Protein AF-0000000067832436 (afdb_homodimer)

Organism: Methylorubrum extorquens (strain ATCC 14718 / DSM 1338 / JCM 2805 / NCIMB 9133 / AM1) (NCBI:txid272630)

Structure (mmCIF, N/CA/C/O backbone):
data_AF-0000000067832436-model_v1
#
loop_
_entity.id
_entity.type
_entity.pdbx_description
1 polymer 'Lysozyme inhibitor LprI-like N-terminal domain-containing protein'
#
loop_
_atom_site.group_PDB
_atom_site.id
_atom_site.type_symbol
_atom_site.label_atom_id
_atom_site.label_alt_id
_atom_site.label_comp_id
_atom_site.label_asym_id
_atom_site.label_entity_id
_atom_site.label_seq_id
_atom_site.pdbx_PDB_ins_code
_atom_site.Cartn_x
_atom_site.Cartn_y
_atom_site.Cartn_z
_atom_site.occupancy
_atom_site.B_iso_or_equiv
_atom_site.auth_seq_id
_atom_site.auth_comp_id
_atom_site.auth_asym_id
_atom_site.auth_atom_id
_atom_site.pdbx_PDB_model_num
ATOM 1 N N . MET A 1 1 ? -3.807 21.5 65.875 1 40.81 1 MET A N 1
ATOM 2 C CA . MET A 1 1 ? -3.441 20.531 64.812 1 40.81 1 MET A CA 1
ATOM 3 C C . MET A 1 1 ? -4.227 20.781 63.531 1 40.81 1 MET A C 1
ATOM 5 O O . MET A 1 1 ? -5.461 20.75 63.562 1 40.81 1 MET A O 1
ATOM 9 N N . ARG A 1 2 ? -3.729 21.828 62.812 1 48.78 2 ARG A N 1
ATOM 10 C CA . ARG A 1 2 ? -4.258 22.266 61.531 1 48.78 2 ARG A CA 1
ATOM 11 C C . ARG A 1 2 ? -4.328 21.109 60.531 1 48.78 2 ARG A C 1
ATOM 13 O O . ARG A 1 2 ? -3.33 20.406 60.312 1 48.78 2 ARG A O 1
ATOM 20 N N . THR A 1 3 ? -5.496 20.422 60.344 1 49.38 3 THR A N 1
ATOM 21 C CA . THR A 1 3 ? -5.793 19.375 59.375 1 49.38 3 THR A CA 1
ATOM 22 C C . THR A 1 3 ? -5.488 19.844 57.969 1 49.38 3 THR A C 1
ATOM 24 O O . THR A 1 3 ? -6.059 20.828 57.5 1 49.38 3 THR A O 1
ATOM 27 N N . LEU A 1 4 ? -4.211 19.734 57.562 1 47.97 4 LEU A N 1
ATOM 28 C CA . LEU A 1 4 ? -3.828 19.922 56.156 1 47.97 4 LEU A CA 1
ATOM 29 C C . LEU A 1 4 ? -4.59 18.969 55.25 1 47.97 4 LEU A C 1
ATOM 31 O O . LEU A 1 4 ? -4.523 17.75 55.438 1 47.97 4 LEU A O 1
ATOM 35 N N . PHE A 1 5 ? -5.785 19.391 54.781 1 47.16 5 PHE A N 1
ATOM 36 C CA . PHE A 1 5 ? -6.52 18.656 53.781 1 47.16 5 PHE A CA 1
ATOM 37 C C . PHE A 1 5 ? -5.688 18.516 52.5 1 47.16 5 PHE A C 1
ATOM 39 O O . PHE A 1 5 ? -5.238 19.5 51.938 1 47.16 5 PHE A O 1
ATOM 46 N N . LEU A 1 6 ? -4.902 17.422 52.344 1 48.38 6 LEU A N 1
ATOM 47 C CA . LEU A 1 6 ? -4.188 17.047 51.125 1 48.38 6 LEU A CA 1
ATOM 48 C C . LEU A 1 6 ? -5.16 16.781 50 1 48.38 6 LEU A C 1
ATOM 50 O O . LEU A 1 6 ? -5.984 15.867 50.062 1 48.38 6 LEU A O 1
ATOM 54 N N . ALA A 1 7 ? -5.645 17.766 49.281 1 47.88 7 ALA A N 1
ATOM 55 C CA . ALA A 1 7 ? -6.453 17.609 48.062 1 47.88 7 ALA A CA 1
ATOM 56 C C . ALA A 1 7 ? -5.711 16.797 47.031 1 47.88 7 ALA A C 1
ATOM 58 O O . ALA A 1 7 ? -4.594 17.125 46.625 1 47.88 7 ALA A O 1
ATOM 59 N N . LEU A 1 8 ? -5.973 15.438 46.938 1 48.06 8 LEU A N 1
ATOM 60 C CA . LEU A 1 8 ? -5.5 14.516 45.906 1 48.06 8 LEU A CA 1
ATOM 61 C C . LEU A 1 8 ? -6.062 14.898 44.562 1 48.06 8 LEU A C 1
ATOM 63 O O . LEU A 1 8 ? -7.273 14.828 44.344 1 48.06 8 LEU A O 1
ATOM 67 N N . ALA A 1 9 ? -5.5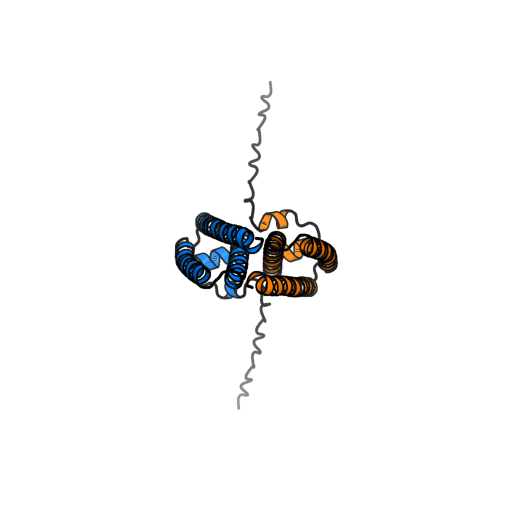27 15.875 43.875 1 46.53 9 ALA A N 1
ATOM 68 C CA . ALA A 1 9 ? -5.898 16.188 42.5 1 46.53 9 ALA A CA 1
ATOM 69 C C . ALA A 1 9 ? -5.738 14.969 41.594 1 46.53 9 ALA A C 1
ATOM 71 O O . ALA A 1 9 ? -4.637 14.438 41.438 1 46.53 9 ALA A O 1
ATOM 72 N N . LEU A 1 10 ? -6.816 14.141 41.344 1 43.53 10 LEU A N 1
ATOM 73 C CA . LEU A 1 10 ? -6.906 13.055 40.375 1 43.53 10 LEU A CA 1
ATOM 74 C C . LEU A 1 10 ? -6.703 13.578 38.938 1 43.53 10 LEU A C 1
ATOM 76 O O . LEU A 1 10 ? -7.523 14.359 38.438 1 43.53 10 LEU A O 1
ATOM 80 N N . SER A 1 11 ? -5.52 13.75 38.406 1 45.94 11 SER A N 1
ATOM 81 C CA . SER A 1 11 ? -5.227 14.078 37 1 45.94 11 SER A CA 1
ATOM 82 C C . SER A 1 11 ? -5.82 13.039 36.062 1 45.94 11 SER A C 1
ATOM 84 O O . SER A 1 11 ? -5.465 11.859 36.125 1 45.94 11 SER A O 1
ATOM 86 N N . LEU A 1 12 ? -7.023 13.211 35.5 1 42.94 12 LEU A N 1
ATOM 87 C CA . LEU A 1 12 ? -7.574 12.422 34.406 1 42.94 12 LEU A CA 1
ATOM 88 C C . LEU A 1 12 ? -6.68 12.508 33.188 1 42.94 12 LEU A C 1
ATOM 90 O O . LEU A 1 12 ? -6.535 13.578 32.594 1 42.94 12 LEU A O 1
ATOM 94 N N . ALA A 1 13 ? -5.688 11.625 33 1 43.19 13 ALA A N 1
ATOM 95 C CA . ALA A 1 13 ? -4.926 11.469 31.766 1 43.19 13 ALA A CA 1
ATOM 96 C C . ALA A 1 13 ? -5.848 11.148 30.594 1 43.19 13 ALA A C 1
ATOM 98 O O . ALA A 1 13 ? -6.609 10.18 30.641 1 43.19 13 ALA A O 1
ATOM 99 N N . ALA A 1 14 ? -6.301 12.164 29.844 1 38.97 14 ALA A N 1
ATOM 100 C CA . ALA A 1 14 ? -7 11.969 28.578 1 38.97 14 ALA A CA 1
ATOM 101 C C . ALA A 1 14 ? -6.254 10.984 27.688 1 38.97 14 ALA A C 1
ATOM 103 O O . ALA A 1 14 ? -5.059 11.141 27.438 1 38.97 14 ALA A O 1
ATOM 104 N N . ALA A 1 15 ? -6.684 9.719 27.609 1 37.62 15 ALA A N 1
ATOM 105 C CA . ALA A 1 15 ? -6.23 8.734 26.641 1 37.62 15 ALA A CA 1
ATOM 106 C C . ALA A 1 15 ? -6.477 9.227 25.219 1 37.62 15 ALA A C 1
ATOM 108 O O . ALA A 1 15 ? -7.625 9.422 24.812 1 37.62 15 ALA A O 1
ATOM 109 N N . SER A 1 16 ? -5.648 10.148 24.719 1 35.19 16 SER A N 1
ATOM 110 C CA . SER A 1 16 ? -5.727 10.461 23.297 1 35.19 16 SER A CA 1
ATOM 111 C C . SER A 1 16 ? -5.965 9.203 22.469 1 35.19 16 SER A C 1
ATOM 113 O O . SER A 1 16 ? -5.391 8.148 22.766 1 35.19 16 SER A O 1
ATOM 115 N N . PRO A 1 17 ? -7.105 9.055 21.891 1 34.19 17 PRO A N 1
ATOM 116 C CA . PRO A 1 17 ? -7.238 7.922 20.969 1 34.19 17 PRO A CA 1
ATOM 117 C C . PRO A 1 17 ? -6.004 7.727 20.094 1 34.19 17 PRO A C 1
ATOM 119 O O . PRO A 1 17 ? -5.324 8.695 19.75 1 34.19 17 PRO A O 1
ATOM 122 N N . ALA A 1 18 ? -5.387 6.617 20.125 1 32.41 18 ALA A N 1
ATOM 123 C CA . ALA A 1 18 ? -4.348 6.148 19.219 1 32.41 18 ALA A CA 1
ATOM 124 C C . ALA A 1 18 ? -4.758 6.367 17.766 1 32.41 18 ALA A C 1
ATOM 126 O O . ALA A 1 18 ? -5.711 5.75 17.281 1 32.41 18 ALA A O 1
ATOM 127 N N . ALA A 1 19 ? -4.996 7.656 17.312 1 33.22 19 ALA A N 1
ATOM 128 C CA . ALA A 1 19 ? -5.086 7.859 15.875 1 33.22 19 ALA A CA 1
ATOM 129 C C . ALA A 1 19 ? -4.281 6.809 15.117 1 33.22 19 ALA A C 1
ATOM 131 O O . ALA A 1 19 ? -3.088 6.625 15.375 1 33.22 19 ALA A O 1
ATOM 132 N N . ALA A 1 20 ? -4.926 5.855 14.742 1 32.03 20 ALA A N 1
ATOM 133 C CA . ALA A 1 20 ? -4.355 4.797 13.914 1 32.03 20 ALA A CA 1
ATOM 134 C C . ALA A 1 20 ? -3.574 5.375 12.742 1 32.03 20 ALA A C 1
ATOM 136 O O . ALA A 1 20 ? -3.959 5.195 11.578 1 32.03 20 ALA A O 1
ATOM 137 N N . ALA A 1 21 ? -3.629 6.625 12.461 1 37.94 21 ALA A N 1
ATOM 138 C CA . ALA A 1 21 ? -2.521 6.906 11.555 1 37.94 21 ALA A CA 1
ATOM 139 C C . ALA A 1 21 ? -1.278 6.109 11.938 1 37.94 21 ALA A C 1
ATOM 141 O O . ALA A 1 21 ? -1.156 5.652 13.078 1 37.94 21 ALA A O 1
ATOM 142 N N . SER A 1 22 ? -0.224 5.746 10.734 1 43.44 22 SER A N 1
ATOM 143 C CA . SER A 1 22 ? 0.917 4.848 10.859 1 43.44 22 SER A CA 1
ATOM 144 C C . SER A 1 22 ? 1.697 5.117 12.141 1 43.44 22 SER A C 1
ATOM 146 O O . SER A 1 22 ? 1.752 6.254 12.609 1 43.44 22 SER A O 1
ATOM 148 N N . PHE A 1 23 ? 1.625 4.234 13.297 1 50.12 23 PHE A N 1
ATOM 149 C CA . PHE A 1 23 ? 2.553 4.125 14.414 1 50.12 23 PHE A CA 1
ATOM 150 C C . PHE A 1 23 ? 3.816 4.934 14.148 1 50.12 23 PHE A C 1
ATOM 152 O O . PHE A 1 23 ? 4.34 5.59 15.055 1 50.12 23 PHE A O 1
ATOM 159 N N . ALA A 1 24 ? 4 5.141 12.766 1 63 24 ALA A N 1
ATOM 160 C CA . ALA A 1 24 ? 5.293 5.762 12.484 1 63 24 ALA A CA 1
ATOM 161 C C . ALA A 1 24 ? 5.207 7.281 12.578 1 63 24 ALA A C 1
ATOM 163 O O . ALA A 1 24 ? 6.191 7.949 12.891 1 63 24 ALA A O 1
ATOM 164 N N . CYS A 1 25 ? 3.846 7.746 12.562 1 81.88 25 CYS A N 1
ATOM 165 C CA . CYS A 1 25 ? 3.83 9.203 12.531 1 81.88 25 CYS A CA 1
ATOM 166 C C . CYS A 1 25 ? 3.994 9.781 13.93 1 81.88 25 CYS A C 1
ATOM 168 O O . CYS A 1 25 ? 4.5 10.891 14.094 1 81.88 25 CYS A O 1
ATOM 170 N N . ALA A 1 26 ? 3.512 8.906 14.875 1 77.38 26 ALA A N 1
ATOM 171 C CA . ALA A 1 26 ? 3.68 9.328 16.266 1 77.38 26 ALA A CA 1
ATOM 172 C C . ALA A 1 26 ? 5.156 9.43 16.625 1 77.38 26 ALA A C 1
ATOM 174 O O . ALA A 1 26 ? 5.52 10.141 17.578 1 77.38 26 ALA A O 1
ATOM 175 N N . LYS A 1 27 ? 5.914 8.875 15.789 1 83.5 27 LYS A N 1
ATOM 176 C CA . LYS A 1 27 ? 7.344 8.836 16.078 1 83.5 27 LYS A CA 1
ATOM 177 C C . LYS A 1 27 ? 8.125 9.688 15.078 1 83.5 27 LYS A C 1
ATOM 179 O O . LYS A 1 27 ? 9.359 9.656 15.055 1 83.5 27 LYS A O 1
ATOM 184 N N . ALA A 1 28 ? 7.348 10.414 14.305 1 87.5 28 ALA A N 1
ATOM 185 C CA . ALA A 1 28 ? 8.023 11.227 13.297 1 87.5 28 ALA A CA 1
ATOM 186 C C . ALA A 1 28 ? 8.898 12.289 13.945 1 87.5 28 ALA A C 1
ATOM 188 O O . ALA A 1 28 ? 8.438 13.055 14.797 1 87.5 28 ALA A O 1
ATOM 189 N N . GLU A 1 29 ? 10.172 12.336 13.602 1 90.19 29 GLU A N 1
ATOM 190 C CA . GLU A 1 29 ? 11.125 13.242 14.242 1 90.19 29 GLU A CA 1
ATOM 191 C C . GLU A 1 29 ? 11.75 14.195 13.227 1 90.19 29 GLU A C 1
ATOM 193 O O . GLU A 1 29 ? 11.977 15.367 13.531 1 90.19 29 GLU A O 1
ATOM 198 N N . THR A 1 30 ? 11.953 13.734 12.008 1 94.69 30 THR A N 1
ATOM 199 C CA . THR A 1 30 ? 12.68 14.5 11 1 94.69 30 THR A CA 1
ATOM 200 C C . THR A 1 30 ? 11.703 15.273 10.109 1 94.69 30 THR A C 1
ATOM 202 O O . THR A 1 30 ? 10.523 14.938 10.039 1 94.69 30 THR A O 1
ATOM 205 N N . PRO A 1 31 ? 12.133 16.328 9.516 1 96.88 31 PRO A N 1
ATOM 206 C CA . PRO A 1 31 ? 11.242 17.141 8.695 1 96.88 31 PRO A CA 1
ATOM 207 C C . PRO A 1 31 ? 10.555 16.344 7.59 1 96.88 31 PRO A C 1
ATOM 209 O O . PRO A 1 31 ? 9.383 16.594 7.289 1 96.88 31 PRO A O 1
ATOM 212 N N . ASP A 1 32 ? 11.289 15.43 6.949 1 96.81 32 ASP A N 1
ATOM 213 C CA . ASP A 1 32 ? 10.656 14.625 5.906 1 96.81 32 ASP A CA 1
ATOM 214 C C . ASP A 1 32 ? 9.547 13.75 6.48 1 96.81 32 ASP A C 1
ATOM 216 O O . ASP A 1 32 ? 8.438 13.719 5.945 1 96.81 32 ASP A O 1
ATOM 220 N N . GLU A 1 33 ? 9.805 13.109 7.617 1 95.56 33 GLU A N 1
ATOM 221 C CA . GLU A 1 33 ? 8.812 12.242 8.242 1 95.56 33 GLU A CA 1
ATOM 222 C C . GLU A 1 33 ? 7.57 13.023 8.656 1 95.56 33 GLU A C 1
ATOM 224 O O . GLU A 1 33 ? 6.441 12.578 8.438 1 95.56 33 GLU A O 1
ATOM 229 N N . LYS A 1 34 ? 7.77 14.156 9.203 1 96.12 34 LYS A N 1
ATOM 230 C CA . LYS A 1 34 ? 6.645 14.984 9.617 1 96.12 34 LYS A CA 1
ATOM 231 C C . LYS A 1 34 ? 5.816 15.422 8.406 1 96.12 34 LYS A C 1
ATOM 233 O O . LYS A 1 34 ? 4.586 15.398 8.453 1 96.12 34 LYS A O 1
ATOM 238 N N . THR A 1 35 ? 6.508 15.828 7.367 1 96.38 35 THR A N 1
ATOM 239 C CA . THR A 1 35 ? 5.82 16.266 6.156 1 96.38 35 THR A CA 1
ATOM 240 C C . THR A 1 35 ? 5.039 15.102 5.535 1 96.38 35 THR A C 1
ATOM 242 O O . THR A 1 35 ? 3.906 15.289 5.082 1 96.38 35 THR A O 1
ATOM 245 N N . ILE A 1 36 ? 5.637 13.945 5.523 1 96.19 36 ILE A N 1
ATOM 246 C CA . ILE A 1 36 ? 4.973 12.75 5.004 1 96.19 36 ILE A CA 1
ATOM 247 C C . ILE A 1 36 ? 3.709 12.469 5.816 1 96.19 36 ILE A C 1
ATOM 249 O O . ILE A 1 36 ? 2.646 12.211 5.25 1 96.19 36 ILE A O 1
ATOM 253 N N . CYS A 1 37 ? 3.85 12.617 7.07 1 94.25 37 CYS A N 1
ATOM 254 C CA . CYS A 1 37 ? 2.727 12.359 7.961 1 94.25 37 CYS A CA 1
ATOM 255 C C . CYS A 1 37 ? 1.634 13.406 7.789 1 94.25 37 CYS A C 1
ATOM 257 O O . CYS A 1 37 ? 0.449 13.102 7.941 1 94.25 37 CYS A O 1
ATOM 259 N N . ASP A 1 38 ? 1.986 14.594 7.426 1 91.19 38 ASP A N 1
ATOM 260 C CA . ASP A 1 38 ? 1.053 15.711 7.391 1 91.19 38 ASP A CA 1
ATOM 261 C C . ASP A 1 38 ? 0.433 15.867 6.004 1 91.19 38 ASP A C 1
ATOM 263 O O . ASP A 1 38 ? -0.438 16.719 5.797 1 91.19 38 ASP A O 1
ATOM 267 N N . THR A 1 39 ? 0.922 15.078 5.051 1 92.94 39 THR A N 1
ATOM 268 C CA . THR A 1 39 ? 0.456 15.148 3.67 1 92.94 39 THR A CA 1
ATOM 269 C C . THR A 1 39 ? -0.099 13.797 3.223 1 92.94 39 THR A C 1
ATOM 271 O O . THR A 1 39 ? 0.658 12.844 3.02 1 92.94 39 THR A O 1
ATOM 274 N N . ARG A 1 40 ? -1.336 13.781 3.066 1 91.75 40 ARG A N 1
ATOM 275 C CA . ARG A 1 40 ? -1.989 12.516 2.764 1 91.75 40 ARG A CA 1
ATOM 276 C C . ARG A 1 40 ? -1.368 11.859 1.535 1 91.75 40 ARG A C 1
ATOM 278 O O . ARG A 1 40 ? -1.092 10.656 1.539 1 91.75 40 ARG A O 1
ATOM 285 N N . ALA A 1 41 ? -1.213 12.648 0.475 1 93.44 41 ALA A N 1
ATOM 286 C CA . ALA A 1 41 ? -0.664 12.086 -0.757 1 93.44 41 ALA A CA 1
ATOM 287 C C . ALA A 1 41 ? 0.709 11.469 -0.515 1 93.44 41 ALA A C 1
ATOM 289 O O . ALA A 1 41 ? 1.026 10.414 -1.063 1 93.44 41 ALA A O 1
ATOM 290 N N . LEU A 1 42 ? 1.504 12.125 0.275 1 95.62 42 LEU A N 1
ATOM 291 C CA . LEU A 1 42 ? 2.818 11.586 0.608 1 95.62 42 LEU A CA 1
ATOM 292 C C . LEU A 1 42 ? 2.693 10.367 1.512 1 95.62 42 LEU A C 1
ATOM 294 O O . LEU A 1 42 ? 3.457 9.406 1.374 1 95.62 42 LEU A O 1
ATOM 298 N N . ASN A 1 43 ? 1.756 10.383 2.451 1 94.75 43 ASN A N 1
ATOM 299 C CA . ASN A 1 43 ? 1.493 9.211 3.275 1 94.75 43 ASN A CA 1
ATOM 300 C C . ASN A 1 43 ? 1.112 8 2.422 1 94.75 43 ASN A C 1
ATOM 302 O O . ASN A 1 43 ? 1.591 6.891 2.662 1 94.75 43 ASN A O 1
ATOM 306 N N . ASP A 1 44 ? 0.261 8.219 1.446 1 95.12 44 ASP A N 1
ATOM 307 C CA . ASP A 1 44 ? -0.152 7.133 0.562 1 95.12 44 ASP A CA 1
ATOM 308 C C . ASP A 1 44 ? 1.043 6.551 -0.19 1 95.12 44 ASP A C 1
ATOM 310 O O . ASP A 1 44 ? 1.17 5.332 -0.315 1 95.12 44 ASP A O 1
ATOM 314 N N . LEU A 1 45 ? 1.894 7.41 -0.686 1 96.81 45 LEU A N 1
ATOM 315 C CA . LEU A 1 45 ? 3.102 6.957 -1.369 1 96.81 45 LEU A CA 1
ATOM 316 C C . LEU A 1 45 ? 4.004 6.18 -0.419 1 96.81 45 LEU A C 1
ATOM 318 O O . LEU A 1 45 ? 4.637 5.199 -0.818 1 96.81 45 LEU A O 1
ATOM 322 N N . ASP A 1 46 ? 4.055 6.633 0.767 1 96 46 ASP A N 1
ATOM 323 C CA . ASP A 1 46 ? 4.871 5.957 1.77 1 96 46 ASP A CA 1
ATOM 324 C C . ASP A 1 46 ? 4.344 4.551 2.051 1 96 46 ASP A C 1
ATOM 326 O O . ASP A 1 46 ? 5.117 3.598 2.15 1 96 46 ASP A O 1
ATOM 330 N N . VAL A 1 47 ? 3.049 4.449 2.203 1 96.06 47 VAL A N 1
ATOM 331 C CA . VAL A 1 47 ? 2.438 3.145 2.436 1 96.06 47 VAL A CA 1
ATOM 332 C C . VAL A 1 47 ? 2.66 2.246 1.222 1 96.06 47 VAL A C 1
ATOM 334 O O . VAL A 1 47 ? 3.045 1.083 1.365 1 96.06 47 VAL A O 1
ATOM 337 N N . GLU A 1 48 ? 2.375 2.768 0.046 1 97.81 48 GLU A N 1
ATOM 338 C CA . GLU A 1 48 ? 2.637 1.977 -1.153 1 97.81 48 GLU A CA 1
ATOM 339 C C . GLU A 1 48 ? 4.082 1.489 -1.189 1 97.81 48 GLU A C 1
ATOM 341 O O . GLU A 1 48 ? 4.34 0.321 -1.486 1 97.81 48 GLU A O 1
ATOM 346 N N . MET A 1 49 ? 5.059 2.348 -0.91 1 97.62 49 MET A N 1
ATOM 347 C CA . MET A 1 49 ? 6.48 2.004 -0.893 1 97.62 49 MET A CA 1
ATOM 348 C C . MET A 1 49 ? 6.75 0.859 0.077 1 97.62 49 MET A C 1
ATOM 350 O O . MET A 1 49 ? 7.379 -0.135 -0.29 1 97.62 49 MET A O 1
ATOM 354 N N . ALA A 1 50 ? 6.25 0.988 1.256 1 96.56 50 ALA A N 1
ATOM 355 C CA . ALA A 1 50 ? 6.477 -0.021 2.287 1 96.56 50 ALA A CA 1
ATOM 356 C C . ALA A 1 50 ? 5.91 -1.373 1.865 1 96.56 50 ALA A C 1
ATOM 358 O O . ALA A 1 50 ? 6.566 -2.406 2.025 1 96.56 50 ALA A O 1
ATOM 359 N N . VAL A 1 51 ? 4.75 -1.382 1.323 1 97.31 51 VAL A N 1
ATOM 360 C CA . VAL A 1 51 ? 4.074 -2.621 0.955 1 97.31 51 VAL A CA 1
ATOM 361 C C . VAL A 1 51 ? 4.805 -3.283 -0.211 1 97.31 51 VAL A C 1
ATOM 363 O O . VAL A 1 51 ? 5.082 -4.484 -0.176 1 97.31 51 VAL A O 1
ATOM 366 N N . ARG A 1 52 ? 5.137 -2.52 -1.274 1 97.88 52 ARG A N 1
ATOM 367 C CA . ARG A 1 52 ? 5.848 -3.068 -2.426 1 97.88 52 ARG A CA 1
ATOM 368 C C . ARG A 1 52 ? 7.219 -3.598 -2.02 1 97.88 52 ARG A C 1
ATOM 370 O O . ARG A 1 52 ? 7.633 -4.668 -2.469 1 97.88 52 ARG A O 1
ATOM 377 N N . PHE A 1 53 ? 7.922 -2.848 -1.211 1 97.94 53 PHE A N 1
ATOM 378 C CA . PHE A 1 53 ? 9.234 -3.277 -0.734 1 97.94 53 PHE A CA 1
ATOM 379 C C . PHE A 1 53 ? 9.125 -4.594 0.027 1 97.94 53 PHE A C 1
ATOM 381 O O . PHE A 1 53 ? 9.906 -5.516 -0.205 1 97.94 53 PHE A O 1
ATOM 388 N N . ASP A 1 54 ? 8.133 -4.715 0.911 1 96.19 54 ASP A N 1
ATOM 389 C CA . ASP A 1 54 ? 7.93 -5.91 1.724 1 96.19 54 ASP A CA 1
ATOM 390 C C . ASP A 1 54 ? 7.613 -7.121 0.849 1 96.19 54 ASP A C 1
ATOM 392 O O . ASP A 1 54 ? 8.172 -8.203 1.046 1 96.19 54 ASP A O 1
ATOM 396 N N . ILE A 1 55 ? 6.785 -6.965 -0.087 1 96.25 55 ILE A N 1
ATOM 397 C CA . ILE A 1 55 ? 6.383 -8.062 -0.967 1 96.25 55 ILE A CA 1
ATOM 398 C C . ILE A 1 55 ? 7.582 -8.523 -1.794 1 96.25 55 ILE A C 1
ATOM 400 O O . ILE A 1 55 ? 7.836 -9.719 -1.913 1 96.25 55 ILE A O 1
ATOM 404 N N . LEU A 1 56 ? 8.312 -7.578 -2.346 1 96.12 56 LEU A N 1
ATOM 405 C CA . LEU A 1 56 ? 9.469 -7.93 -3.17 1 96.12 56 LEU A CA 1
ATOM 406 C C . LEU A 1 56 ? 10.531 -8.633 -2.34 1 96.12 56 LEU A C 1
ATOM 408 O O . LEU A 1 56 ? 11.227 -9.531 -2.838 1 96.12 56 LEU A O 1
ATOM 412 N N . LYS A 1 57 ? 10.703 -8.18 -1.066 1 94.94 57 LYS A N 1
ATOM 413 C CA . LYS A 1 57 ? 11.633 -8.867 -0.172 1 94.94 57 LYS A CA 1
ATOM 414 C C . LYS A 1 57 ? 11.289 -10.344 -0.047 1 94.94 57 LYS A C 1
ATOM 416 O O . LYS A 1 57 ? 12.188 -11.188 0.062 1 94.94 57 LYS A O 1
ATOM 421 N N . ASP A 1 58 ? 10 -10.648 -0.118 1 90.5 58 ASP A N 1
ATOM 422 C CA . ASP A 1 58 ? 9.531 -12.023 0.037 1 90.5 58 ASP A CA 1
ATOM 423 C C . ASP A 1 58 ? 9.68 -12.805 -1.266 1 90.5 58 ASP A C 1
ATOM 425 O O . ASP A 1 58 ? 9.828 -14.031 -1.248 1 90.5 58 ASP A O 1
ATOM 429 N N . LEU A 1 59 ? 9.695 -12.141 -2.348 1 92.38 59 LEU A N 1
ATOM 430 C CA . LEU A 1 59 ? 9.617 -12.812 -3.641 1 92.38 59 LEU A CA 1
ATOM 431 C C . LEU A 1 59 ? 11.008 -13.008 -4.234 1 92.38 59 LEU A C 1
ATOM 433 O O . LEU A 1 59 ? 11.266 -14.016 -4.898 1 92.38 59 LEU A O 1
ATOM 437 N N . LEU A 1 60 ? 11.906 -12.102 -4.07 1 92.75 60 LEU A N 1
ATOM 438 C CA . LEU A 1 60 ? 13.172 -12.07 -4.801 1 92.75 60 LEU A CA 1
ATOM 439 C C . LEU A 1 60 ? 14.156 -13.086 -4.23 1 92.75 60 LEU A C 1
ATOM 441 O O . LEU A 1 60 ? 14.219 -13.281 -3.014 1 92.75 60 LEU A O 1
ATOM 445 N N . PRO A 1 61 ? 14.969 -13.641 -5.125 1 90.5 61 PRO A N 1
ATOM 446 C CA . PRO A 1 61 ? 16.094 -14.445 -4.625 1 90.5 61 PRO A CA 1
ATOM 447 C C . PRO A 1 61 ? 17.109 -13.609 -3.848 1 90.5 61 PRO A C 1
ATOM 449 O O . PRO A 1 61 ? 17.141 -12.383 -3.979 1 90.5 61 PRO A O 1
ATOM 452 N N . MET A 1 62 ? 17.922 -14.266 -3.045 1 90.38 62 MET A N 1
ATOM 453 C CA . MET A 1 62 ? 18.797 -13.648 -2.061 1 90.38 62 MET A CA 1
ATOM 454 C C . MET A 1 62 ? 19.641 -12.555 -2.697 1 90.38 62 MET A C 1
ATOM 456 O O . MET A 1 62 ? 19.719 -11.438 -2.174 1 90.38 62 MET A O 1
ATOM 460 N N . GLY A 1 63 ? 20.344 -12.805 -3.852 1 90.88 63 GLY A N 1
ATOM 461 C CA . GLY A 1 63 ? 21.172 -11.789 -4.48 1 90.88 63 GLY A CA 1
ATOM 462 C C . GLY A 1 63 ? 20.406 -10.531 -4.84 1 90.88 63 GLY A C 1
ATOM 463 O O . GLY A 1 63 ? 20.844 -9.422 -4.512 1 90.88 63 GLY A O 1
ATOM 464 N N . ASN A 1 64 ? 19.281 -10.633 -5.449 1 93.5 64 ASN A N 1
ATOM 465 C CA . ASN A 1 64 ? 18.453 -9.5 -5.84 1 93.5 64 ASN A CA 1
ATOM 466 C C . ASN A 1 64 ? 17.875 -8.789 -4.621 1 93.5 64 ASN A C 1
ATOM 468 O O . ASN A 1 64 ? 17.766 -7.559 -4.605 1 93.5 64 ASN A O 1
ATOM 472 N N . ARG A 1 65 ? 17.547 -9.547 -3.637 1 95.56 65 ARG A N 1
ATOM 473 C CA . ARG A 1 65 ? 17 -8.977 -2.412 1 95.56 65 ARG A CA 1
ATOM 474 C C . ARG A 1 65 ? 18.016 -8.094 -1.707 1 95.56 65 ARG A C 1
ATOM 476 O O . ARG A 1 65 ? 17.672 -6.996 -1.25 1 95.56 65 ARG A O 1
ATOM 483 N N . THR A 1 66 ? 19.234 -8.57 -1.622 1 96.88 66 THR A N 1
ATOM 484 C CA . THR A 1 66 ? 20.297 -7.805 -0.977 1 96.88 66 THR A CA 1
ATOM 485 C C . THR A 1 66 ? 20.531 -6.484 -1.704 1 96.88 66 THR A C 1
ATOM 487 O O . THR A 1 66 ? 20.625 -5.43 -1.072 1 96.88 66 THR A O 1
ATOM 490 N N . LYS A 1 67 ? 20.625 -6.57 -3.004 1 97.06 67 LYS A N 1
ATOM 491 C CA . LYS A 1 67 ? 20.828 -5.359 -3.793 1 97.06 67 LYS A CA 1
ATOM 492 C C . LYS A 1 67 ? 19.672 -4.383 -3.596 1 97.06 67 LYS A C 1
ATOM 494 O O . LYS A 1 67 ? 19.875 -3.174 -3.48 1 97.06 67 LYS A O 1
ATOM 499 N N . MET A 1 68 ? 18.469 -4.867 -3.604 1 97.25 68 MET A N 1
ATOM 500 C CA . MET A 1 68 ? 17.297 -4.023 -3.398 1 97.25 68 MET A CA 1
ATOM 501 C C . MET A 1 68 ? 17.328 -3.348 -2.031 1 97.25 68 MET A C 1
ATOM 503 O O . MET A 1 68 ? 16.984 -2.172 -1.903 1 97.25 68 MET A O 1
ATOM 507 N N . GLN A 1 69 ? 17.766 -4.09 -1.028 1 97.94 69 GLN A N 1
ATOM 508 C CA . GLN A 1 69 ? 17.859 -3.543 0.321 1 97.94 69 GLN A CA 1
ATOM 509 C C . GLN A 1 69 ? 18.906 -2.438 0.394 1 97.94 69 GLN A C 1
ATOM 511 O O . GLN A 1 69 ? 18.688 -1.404 1.028 1 97.94 69 GLN A O 1
ATOM 516 N N . ASP A 1 70 ? 20 -2.66 -0.266 1 98.12 70 ASP A N 1
ATOM 517 C CA . ASP A 1 70 ? 21.047 -1.64 -0.317 1 98.12 70 ASP A CA 1
ATOM 518 C C . ASP A 1 70 ? 20.547 -0.372 -1.002 1 98.12 70 ASP A C 1
ATOM 520 O O . ASP A 1 70 ? 20.766 0.736 -0.507 1 98.12 70 ASP A O 1
ATOM 524 N N . ASP A 1 71 ? 19.922 -0.596 -2.129 1 98.38 71 ASP A N 1
ATOM 525 C CA . ASP A 1 71 ? 19.359 0.532 -2.867 1 98.38 71 ASP A CA 1
ATOM 526 C C . ASP A 1 71 ? 18.312 1.266 -2.037 1 98.38 71 ASP A C 1
ATOM 528 O O . ASP A 1 71 ? 18.172 2.486 -2.137 1 98.38 71 ASP A O 1
ATOM 532 N N . GLN A 1 72 ? 17.547 0.501 -1.227 1 98.19 72 GLN A N 1
ATOM 533 C CA . GLN A 1 72 ? 16.531 1.094 -0.365 1 98.19 72 GLN A CA 1
ATOM 534 C C . GLN A 1 72 ? 17.156 1.995 0.692 1 98.19 72 GLN A C 1
ATOM 536 O O . GLN A 1 72 ? 16.672 3.094 0.953 1 98.19 72 GLN A O 1
ATOM 541 N N . GLU A 1 73 ? 18.203 1.6 1.284 1 98.12 73 GLU A N 1
ATOM 542 C CA . GLU A 1 73 ? 18.906 2.393 2.291 1 98.12 73 GLU A CA 1
ATOM 543 C C . GLU A 1 73 ? 19.453 3.689 1.696 1 98.12 73 GLU A C 1
ATOM 545 O O . GLU A 1 73 ? 19.344 4.75 2.314 1 98.12 73 GLU A O 1
ATOM 550 N N . ALA A 1 74 ? 20.031 3.576 0.545 1 98.44 74 ALA A N 1
ATOM 551 C CA . ALA A 1 74 ? 20.516 4.77 -0.142 1 98.44 74 ALA A CA 1
ATOM 552 C C . ALA A 1 74 ? 19.375 5.727 -0.465 1 98.44 74 ALA A C 1
ATOM 554 O O . ALA A 1 74 ? 19.5 6.941 -0.3 1 98.44 74 ALA A O 1
ATOM 555 N N . TRP A 1 75 ? 18.281 5.152 -0.89 1 98.69 75 TRP A N 1
ATOM 556 C CA . TRP A 1 75 ? 17.109 5.961 -1.247 1 98.69 75 TRP A CA 1
ATOM 557 C C . TRP A 1 75 ? 16.562 6.68 -0.024 1 98.69 75 TRP A C 1
ATOM 559 O O . TRP A 1 75 ? 16.109 7.828 -0.12 1 98.69 75 TRP A O 1
ATOM 569 N N . LEU A 1 76 ? 16.5 6.027 1.136 1 98.12 76 LEU A N 1
ATOM 570 C CA . LEU A 1 76 ? 15.992 6.652 2.354 1 98.12 76 LEU A CA 1
ATOM 571 C C . LEU A 1 76 ? 16.812 7.891 2.709 1 98.12 76 LEU A C 1
ATOM 573 O O . LEU A 1 76 ? 16.281 8.859 3.246 1 98.12 76 LEU A O 1
ATOM 577 N N . LYS A 1 77 ? 18.094 7.906 2.434 1 98.25 77 LYS A N 1
ATOM 578 C CA . LYS A 1 77 ? 18.922 9.086 2.639 1 98.25 77 LYS A CA 1
ATOM 579 C C . LYS A 1 77 ? 18.516 10.211 1.686 1 98.25 77 LYS A C 1
ATOM 581 O O . LYS A 1 77 ? 18.469 11.375 2.082 1 98.25 77 LYS A O 1
ATOM 586 N N . ASP A 1 78 ? 18.266 9.789 0.417 1 98.25 78 ASP A N 1
ATOM 587 C CA . ASP A 1 78 ? 17.781 10.766 -0.56 1 98.25 78 ASP A CA 1
ATOM 588 C C . ASP A 1 78 ? 16.453 11.367 -0.117 1 98.25 78 ASP A C 1
ATOM 590 O O . ASP A 1 78 ? 16.25 12.586 -0.219 1 98.25 78 ASP A O 1
ATOM 594 N N . ARG A 1 79 ? 15.531 10.539 0.393 1 98.25 79 ARG A N 1
ATOM 595 C CA . ARG A 1 79 ? 14.242 11.023 0.865 1 98.25 79 ARG A CA 1
ATOM 596 C C . ARG A 1 79 ? 14.414 12 2.027 1 98.25 79 ARG A C 1
ATOM 598 O O . ARG A 1 79 ? 13.766 13.047 2.068 1 98.25 79 ARG A O 1
ATOM 605 N N . ARG A 1 80 ? 15.281 11.641 2.924 1 98 80 ARG A N 1
ATOM 606 C CA . ARG A 1 80 ? 15.547 12.477 4.09 1 98 80 ARG A CA 1
ATOM 607 C C . ARG A 1 80 ? 16.094 13.836 3.674 1 98 80 ARG A C 1
ATOM 609 O O . ARG A 1 80 ? 15.758 14.859 4.27 1 98 80 ARG A O 1
ATOM 616 N N . ALA A 1 81 ? 16.922 13.859 2.631 1 98.56 81 ALA A N 1
ATOM 617 C CA . ALA A 1 81 ? 17.562 15.078 2.166 1 98.56 81 ALA A CA 1
ATOM 618 C C . ALA A 1 81 ? 16.547 16.062 1.618 1 98.56 81 ALA A C 1
ATOM 620 O O . ALA A 1 81 ? 16.828 17.266 1.497 1 98.56 81 ALA A O 1
ATOM 621 N N . CYS A 1 82 ? 15.336 15.562 1.328 1 98.81 82 CYS A N 1
ATOM 622 C CA . CYS A 1 82 ? 14.273 16.422 0.806 1 98.81 82 CYS A CA 1
ATOM 623 C C . CYS A 1 82 ? 13.711 17.328 1.899 1 98.81 82 CYS A C 1
ATOM 625 O O . CYS A 1 82 ? 13.094 18.344 1.608 1 98.81 82 CYS A O 1
ATOM 627 N N . GLY A 1 83 ? 13.961 16.922 3.152 1 98.06 83 GLY A N 1
ATOM 628 C CA . GLY A 1 83 ? 13.359 17.688 4.238 1 98.06 83 GLY A CA 1
ATOM 629 C C . GLY A 1 83 ? 11.859 17.812 4.113 1 98.06 83 GLY A C 1
ATOM 630 O O . GLY A 1 83 ? 11.156 16.812 3.922 1 98.06 83 GLY A O 1
ATOM 631 N N . ALA A 1 84 ? 11.328 19.047 4.18 1 98.31 84 ALA A N 1
ATOM 632 C CA . ALA A 1 84 ? 9.883 19.266 4.184 1 98.31 84 ALA A CA 1
ATOM 633 C C . ALA A 1 84 ? 9.375 19.625 2.789 1 98.31 84 ALA A C 1
ATOM 635 O O . ALA A 1 84 ? 8.219 20.031 2.627 1 98.31 84 ALA A O 1
ATOM 636 N N . ASP A 1 85 ? 10.203 19.484 1.771 1 98.69 85 ASP A N 1
ATOM 637 C CA . ASP A 1 85 ? 9.828 19.859 0.411 1 98.69 85 ASP A CA 1
ATOM 638 C C . ASP A 1 85 ? 8.906 18.812 -0.212 1 98.69 85 ASP A C 1
ATOM 640 O O . ASP A 1 85 ? 9.375 17.766 -0.679 1 98.69 85 ASP A O 1
ATOM 644 N N . VAL A 1 86 ? 7.664 19.125 -0.329 1 98.31 86 VAL A N 1
ATOM 645 C CA . VAL A 1 86 ? 6.645 18.172 -0.772 1 98.31 86 VAL A CA 1
ATOM 646 C C . VAL A 1 86 ? 6.941 17.734 -2.201 1 98.31 86 VAL A C 1
ATOM 648 O O . VAL A 1 86 ? 6.801 16.547 -2.529 1 98.31 86 VAL A O 1
ATOM 651 N N . ALA A 1 87 ? 7.309 18.656 -3.029 1 98.44 87 ALA A N 1
ATOM 652 C CA . ALA A 1 87 ? 7.598 18.297 -4.418 1 98.44 87 ALA A CA 1
ATOM 653 C C . ALA A 1 87 ? 8.789 17.359 -4.508 1 98.44 87 ALA A C 1
ATOM 655 O O . ALA A 1 87 ? 8.773 16.391 -5.285 1 98.44 87 ALA A O 1
ATOM 656 N N . CYS A 1 88 ? 9.836 17.625 -3.748 1 98.88 88 CYS A N 1
ATOM 657 C CA . CYS A 1 88 ? 11.023 16.781 -3.689 1 98.88 88 CYS A CA 1
ATOM 658 C C . CYS A 1 88 ? 10.68 15.398 -3.152 1 98.88 88 CYS A C 1
ATOM 660 O O . CYS A 1 88 ? 11.086 14.391 -3.725 1 98.88 88 CYS A O 1
ATOM 662 N N . LEU A 1 89 ? 9.914 15.312 -2.084 1 98.75 89 LEU A N 1
ATOM 663 C CA . LEU A 1 89 ? 9.484 14.039 -1.511 1 98.75 89 LEU A CA 1
ATOM 664 C C . LEU A 1 89 ? 8.641 13.258 -2.504 1 98.75 89 LEU A C 1
ATOM 666 O O . LEU A 1 89 ? 8.828 12.055 -2.674 1 98.75 89 LEU A O 1
ATOM 670 N N . THR A 1 90 ? 7.691 13.945 -3.168 1 98.69 90 THR A N 1
ATOM 671 C CA . THR A 1 90 ? 6.84 13.281 -4.156 1 98.69 90 THR A CA 1
ATOM 672 C C . THR A 1 90 ? 7.684 12.664 -5.266 1 98.69 90 THR A C 1
ATOM 674 O O . THR A 1 90 ? 7.496 11.5 -5.621 1 98.69 90 THR A O 1
ATOM 677 N N . ALA A 1 91 ? 8.609 13.422 -5.734 1 98.75 91 ALA A N 1
ATOM 678 C CA . ALA A 1 91 ? 9.469 12.945 -6.812 1 98.75 91 ALA A CA 1
ATOM 679 C C . ALA A 1 91 ? 10.32 11.766 -6.352 1 98.75 91 ALA A C 1
ATOM 681 O O . ALA A 1 91 ? 10.523 10.805 -7.102 1 98.75 91 ALA A O 1
ATOM 682 N N . ALA A 1 92 ? 10.898 11.828 -5.156 1 98.75 92 ALA A N 1
ATOM 683 C CA . ALA A 1 92 ? 11.695 10.734 -4.605 1 98.75 92 ALA A CA 1
ATOM 684 C C . ALA A 1 92 ? 10.883 9.445 -4.531 1 98.75 92 ALA A C 1
ATOM 686 O O . ALA A 1 92 ? 11.336 8.391 -4.984 1 98.75 92 ALA A O 1
ATOM 687 N N . TYR A 1 93 ? 9.711 9.531 -4.027 1 98.44 93 TYR A N 1
ATOM 688 C CA . TYR A 1 93 ? 8.852 8.352 -3.92 1 98.44 93 TYR A CA 1
ATOM 689 C C . TYR A 1 93 ? 8.5 7.809 -5.297 1 98.44 93 TYR A C 1
ATOM 691 O O . TYR A 1 93 ? 8.594 6.605 -5.539 1 98.44 93 TYR A O 1
ATOM 699 N N . GLU A 1 94 ? 8.016 8.695 -6.16 1 98.62 94 GLU A N 1
ATOM 700 C CA . GLU A 1 94 ? 7.598 8.242 -7.48 1 98.62 94 GLU A CA 1
ATOM 701 C C . GLU A 1 94 ? 8.758 7.57 -8.219 1 98.62 94 GLU A C 1
ATOM 703 O O . GLU A 1 94 ? 8.562 6.562 -8.898 1 98.62 94 GLU A O 1
ATOM 708 N N . GLY A 1 95 ? 9.93 8.172 -8.125 1 98.69 95 GLY A N 1
ATOM 709 C CA . GLY A 1 95 ? 11.102 7.555 -8.727 1 98.69 95 GLY A CA 1
ATOM 710 C C . GLY A 1 95 ? 11.391 6.168 -8.188 1 98.69 95 GLY A C 1
ATOM 711 O O . GLY A 1 95 ? 11.625 5.23 -8.953 1 98.69 95 GLY A O 1
ATOM 712 N N . ARG A 1 96 ? 11.43 6 -6.887 1 98.62 96 ARG A N 1
ATOM 713 C CA . ARG A 1 96 ? 11.727 4.711 -6.273 1 98.62 96 ARG A CA 1
ATOM 714 C C . ARG A 1 96 ? 10.633 3.693 -6.57 1 98.62 96 ARG A C 1
ATOM 716 O O . ARG A 1 96 ? 10.922 2.525 -6.84 1 98.62 96 ARG A O 1
ATOM 723 N N . LEU A 1 97 ? 9.375 4.129 -6.555 1 98.44 97 LEU A N 1
ATOM 724 C CA . LEU A 1 97 ? 8.258 3.24 -6.844 1 98.44 97 LEU A CA 1
ATOM 725 C C . LEU A 1 97 ? 8.32 2.734 -8.281 1 98.44 97 LEU A C 1
ATOM 727 O O . LEU A 1 97 ? 7.977 1.582 -8.555 1 98.44 97 LEU A O 1
ATOM 731 N N . LYS A 1 98 ? 8.703 3.625 -9.188 1 98.38 98 LYS A N 1
ATOM 732 C CA . LYS A 1 98 ? 8.906 3.189 -10.57 1 98.38 98 LYS A CA 1
ATOM 733 C C . LYS A 1 98 ? 9.922 2.053 -10.641 1 98.38 98 LYS A C 1
ATOM 735 O O . LYS A 1 98 ? 9.703 1.066 -11.352 1 98.38 98 LYS A O 1
ATOM 740 N N . VAL A 1 99 ? 11.039 2.131 -9.938 1 98.12 99 VAL A N 1
ATOM 741 C CA . VAL A 1 99 ? 12.062 1.096 -9.906 1 98.12 99 VAL A CA 1
ATOM 742 C C . VAL A 1 99 ? 11.477 -0.202 -9.359 1 98.12 99 VAL A C 1
ATOM 744 O O . VAL A 1 99 ? 11.641 -1.267 -9.961 1 98.12 99 VAL A O 1
ATOM 747 N N . LEU A 1 100 ? 10.758 -0.172 -8.258 1 97.75 100 LEU A N 1
ATOM 748 C CA . LEU A 1 100 ? 10.227 -1.368 -7.613 1 97.75 100 LEU A CA 1
ATOM 749 C C . LEU A 1 100 ? 9.164 -2.031 -8.484 1 97.75 100 LEU A C 1
ATOM 751 O O . LEU A 1 100 ? 9.07 -3.262 -8.531 1 97.75 100 LEU A O 1
ATOM 755 N N . ARG A 1 101 ? 8.336 -1.211 -9.125 1 96.75 101 ARG A N 1
ATOM 756 C CA . ARG A 1 101 ? 7.367 -1.762 -10.062 1 96.75 101 ARG A CA 1
ATOM 757 C C . ARG A 1 101 ? 8.062 -2.477 -11.219 1 96.75 101 ARG A C 1
ATOM 759 O O . ARG A 1 101 ? 7.598 -3.518 -11.688 1 96.75 101 ARG A O 1
ATOM 766 N N . GLY A 1 102 ? 9.188 -1.937 -11.68 1 95.69 102 GLY A N 1
ATOM 767 C CA . GLY A 1 102 ? 10 -2.6 -12.688 1 95.69 102 GLY A CA 1
ATOM 768 C C . GLY A 1 102 ? 10.578 -3.92 -12.211 1 95.69 102 GLY A C 1
ATOM 769 O O . GLY A 1 102 ? 10.594 -4.902 -12.953 1 95.69 102 GLY A O 1
ATOM 770 N N . VAL A 1 103 ? 11.055 -3.994 -11.055 1 94.88 103 VAL A N 1
ATOM 771 C CA . VAL A 1 103 ? 11.602 -5.211 -10.469 1 94.88 103 VAL A CA 1
ATOM 772 C C . VAL A 1 103 ? 10.523 -6.293 -10.43 1 94.88 103 VAL A C 1
ATOM 774 O O . VAL A 1 103 ? 10.773 -7.449 -10.773 1 94.88 103 VAL A O 1
ATOM 777 N N . LEU A 1 104 ? 9.336 -5.93 -9.984 1 93.94 104 LEU A N 1
ATOM 778 C CA . LEU A 1 104 ? 8.227 -6.875 -9.914 1 93.94 104 LEU A CA 1
ATOM 779 C C . LEU A 1 104 ? 7.871 -7.402 -11.305 1 93.94 104 LEU A C 1
ATOM 781 O O . LEU A 1 104 ? 7.609 -8.594 -11.469 1 93.94 104 LEU A O 1
ATOM 785 N N . SER A 1 105 ? 7.816 -6.484 -12.25 1 93 105 SER A N 1
ATOM 786 C CA . SER A 1 105 ? 7.504 -6.879 -13.625 1 93 105 SER A CA 1
ATOM 787 C C . SER A 1 105 ? 8.516 -7.887 -14.156 1 93 105 SER A C 1
ATOM 789 O O . SER A 1 105 ? 8.148 -8.852 -14.828 1 93 105 SER A O 1
ATOM 791 N N . GLU A 1 106 ? 9.773 -7.691 -13.922 1 90.81 106 GLU A N 1
ATOM 792 C CA . GLU A 1 106 ? 10.82 -8.625 -14.336 1 90.81 106 GLU A CA 1
ATOM 793 C C . GLU A 1 106 ? 10.672 -9.969 -13.633 1 90.81 106 GLU A C 1
ATOM 795 O O . GLU A 1 106 ? 10.867 -11.016 -14.25 1 90.81 106 GLU A O 1
ATOM 800 N N . PHE A 1 107 ? 10.383 -9.914 -12.43 1 89.94 107 PHE A N 1
ATOM 801 C CA . PHE A 1 107 ? 10.156 -11.148 -11.672 1 89.94 107 PHE A CA 1
ATOM 802 C C . PHE A 1 107 ? 8.992 -11.938 -12.258 1 89.94 107 PHE A C 1
ATOM 804 O O . PHE A 1 107 ? 9.086 -13.156 -12.414 1 89.94 107 PHE A O 1
ATOM 811 N N . ALA A 1 108 ? 7.91 -11.297 -12.477 1 85.75 108 ALA A N 1
ATOM 812 C CA . ALA A 1 108 ? 6.703 -11.945 -12.984 1 85.75 108 ALA A CA 1
ATOM 813 C C . ALA A 1 108 ? 6.953 -12.57 -14.359 1 85.75 108 ALA A C 1
ATOM 815 O O . ALA A 1 108 ? 6.328 -13.57 -14.711 1 85.75 108 ALA A O 1
ATOM 816 N N . LYS A 1 109 ? 7.824 -11.969 -15.07 1 84.19 109 LYS A N 1
ATOM 817 C CA . LYS A 1 109 ? 8.18 -12.508 -16.375 1 84.19 109 LYS A CA 1
ATOM 818 C C . LYS A 1 109 ? 8.984 -13.797 -16.25 1 84.19 109 LYS A C 1
ATOM 820 O O . LYS A 1 109 ? 8.828 -14.727 -17.047 1 84.19 109 LYS A O 1
ATOM 825 N N . GLN A 1 110 ? 9.805 -13.812 -15.281 1 73.12 110 GLN A N 1
ATOM 826 C CA . GLN A 1 110 ? 10.641 -14.984 -15.055 1 73.12 110 GLN A CA 1
ATOM 827 C C . GLN A 1 110 ? 9.836 -16.125 -14.43 1 73.12 110 GLN A C 1
ATOM 829 O O . GLN A 1 110 ? 10.102 -17.297 -14.688 1 73.12 110 GLN A O 1
ATOM 834 N N . GLY A 1 111 ? 9.18 -15.898 -13.359 1 58.06 111 GLY A N 1
ATOM 835 C CA . GLY A 1 111 ? 8.422 -16.953 -12.703 1 58.06 111 GLY A CA 1
ATOM 836 C C . GLY A 1 111 ? 7.25 -17.453 -13.523 1 58.06 111 GLY A C 1
ATOM 837 O O . GLY A 1 111 ? 6.66 -18.484 -13.211 1 58.06 111 GLY A O 1
ATOM 838 N N . GLY A 1 112 ? 6.453 -16.625 -14.219 1 45.28 112 GLY A N 1
ATOM 839 C CA . GLY A 1 112 ? 5.469 -17.156 -15.148 1 45.28 112 GLY A CA 1
ATOM 840 C C . GLY A 1 112 ? 6.059 -18.125 -16.156 1 45.28 112 GLY A C 1
ATOM 841 O O . GLY A 1 112 ? 5.328 -18.75 -16.938 1 45.28 112 GLY A O 1
ATOM 842 N N . GLN A 1 113 ? 7.305 -18.109 -16.469 1 35.28 113 GLN A N 1
ATOM 843 C CA . GLN A 1 113 ? 7.816 -19.109 -17.391 1 35.28 113 GLN A CA 1
ATOM 844 C C . GLN A 1 113 ? 8.086 -20.438 -16.672 1 35.28 113 GLN A C 1
ATOM 846 O O . GLN A 1 113 ? 8.398 -20.438 -15.484 1 35.28 113 GLN A O 1
ATOM 851 N N . MET B 1 1 ? -25.609 59.312 -22.516 1 40.69 1 MET B N 1
ATOM 852 C CA . MET B 1 1 ? -25.156 57.938 -22.766 1 40.69 1 MET B CA 1
ATOM 853 C C . MET B 1 1 ? -24.312 57.438 -21.609 1 40.69 1 MET B C 1
ATOM 855 O O . MET B 1 1 ? -23.281 58.031 -21.266 1 40.69 1 MET B O 1
ATOM 859 N N . ARG B 1 2 ? -25.078 56.906 -20.578 1 46.84 2 ARG B N 1
ATOM 860 C CA . ARG B 1 2 ? -24.562 56.312 -19.344 1 46.84 2 ARG B CA 1
ATOM 861 C C . ARG B 1 2 ? -23.594 55.188 -19.625 1 46.84 2 ARG B C 1
ATOM 863 O O . ARG B 1 2 ? -23.938 54.25 -20.375 1 46.84 2 ARG B O 1
ATOM 870 N N . THR B 1 3 ? -22.266 55.312 -19.656 1 49.81 3 THR B N 1
ATOM 871 C CA . THR B 1 3 ? -21.188 54.344 -19.766 1 49.81 3 THR B CA 1
ATOM 872 C C . THR B 1 3 ? -21.328 53.25 -18.703 1 49.81 3 THR B C 1
ATOM 874 O O . THR B 1 3 ? -21.234 53.531 -17.516 1 49.81 3 THR B O 1
ATOM 877 N N . LEU B 1 4 ? -22.219 52.281 -18.984 1 47.56 4 LEU B N 1
ATOM 878 C CA . LEU B 1 4 ? -22.281 51.094 -18.109 1 47.56 4 LEU B CA 1
ATOM 879 C C . LEU B 1 4 ? -20.938 50.375 -18.109 1 47.56 4 LEU B C 1
ATOM 881 O O . LEU B 1 4 ? -20.391 50.031 -19.156 1 47.56 4 LEU B O 1
ATOM 885 N N . PHE B 1 5 ? -20.078 50.562 -17.125 1 47.34 5 PHE B N 1
ATOM 886 C CA . PHE B 1 5 ? -18.828 49.875 -16.797 1 47.34 5 PHE B CA 1
ATOM 887 C C . PHE B 1 5 ? -19.078 48.406 -16.562 1 47.34 5 PHE B C 1
ATOM 889 O O . PHE B 1 5 ? -19.859 48.031 -15.68 1 47.34 5 PHE B O 1
ATOM 896 N N . LEU B 1 6 ? -19.062 47.5 -17.578 1 47.59 6 LEU B N 1
ATOM 897 C CA . LEU B 1 6 ? -19.125 46.031 -17.453 1 47.59 6 LEU B CA 1
ATOM 898 C C . LEU B 1 6 ? -17.906 45.5 -16.703 1 47.59 6 LEU B C 1
ATOM 900 O O . LEU B 1 6 ? -16.781 45.625 -17.188 1 47.59 6 LEU B O 1
ATOM 904 N N . ALA B 1 7 ? -17.844 45.469 -15.422 1 47.47 7 ALA B N 1
ATOM 905 C CA . ALA B 1 7 ? -16.797 44.844 -14.602 1 47.47 7 ALA B CA 1
ATOM 906 C C . ALA B 1 7 ? -16.734 43.344 -14.844 1 47.47 7 ALA B C 1
ATOM 908 O O . ALA B 1 7 ? -17.719 42.625 -14.625 1 47.47 7 ALA B O 1
ATOM 909 N N . LEU B 1 8 ? -15.891 42.812 -15.797 1 48.06 8 LEU B N 1
ATOM 910 C CA . LEU B 1 8 ? -15.57 41.406 -16.031 1 48.06 8 LEU B CA 1
ATOM 911 C C . LEU B 1 8 ? -14.914 40.781 -14.797 1 48.06 8 LEU B C 1
ATOM 913 O O . LEU B 1 8 ? -13.805 41.188 -14.422 1 48.06 8 LEU B O 1
ATOM 917 N N . ALA B 1 9 ? -15.617 40.25 -13.852 1 46.94 9 ALA B N 1
ATOM 918 C CA . ALA B 1 9 ? -15.109 39.5 -12.703 1 46.94 9 ALA B CA 1
ATOM 919 C C . ALA B 1 9 ? -14.375 38.219 -13.148 1 46.94 9 ALA B C 1
ATOM 921 O O . ALA B 1 9 ? -14.969 37.344 -13.781 1 46.94 9 ALA B O 1
ATOM 922 N N . LEU B 1 10 ? -13.016 38.188 -13.312 1 44.56 10 LEU B N 1
ATOM 923 C CA . LEU B 1 10 ? -12.125 37.062 -13.539 1 44.56 10 LEU B CA 1
ATOM 924 C C . LEU B 1 10 ? -12.188 36.062 -12.367 1 44.56 10 LEU B C 1
ATOM 926 O O . LEU B 1 10 ? -11.805 36.406 -11.25 1 44.56 10 LEU B O 1
ATOM 930 N N . SER B 1 11 ? -13.047 35.031 -12.344 1 46.97 11 SER B N 1
ATOM 931 C CA . SER B 1 11 ? -13.078 33.938 -11.375 1 46.97 11 SER B CA 1
ATOM 932 C C . SER B 1 11 ? -11.805 33.125 -11.438 1 46.97 11 SER B C 1
ATOM 934 O O . SER B 1 11 ? -11.516 32.469 -12.461 1 46.97 11 SER B O 1
ATOM 936 N N . LEU B 1 12 ? -10.719 33.344 -10.656 1 43.88 12 LEU B N 1
ATOM 937 C CA . LEU B 1 12 ? -9.562 32.5 -10.453 1 43.88 12 LEU B CA 1
ATOM 938 C C . LEU B 1 12 ? -9.992 31.141 -9.883 1 43.88 12 LEU B C 1
ATOM 940 O O . LEU B 1 12 ? -10.461 31.062 -8.742 1 43.88 12 LEU B O 1
ATOM 944 N N . ALA B 1 13 ? -10.297 30.141 -10.695 1 43.16 13 ALA B N 1
ATOM 945 C CA . ALA B 1 13 ? -10.477 28.75 -10.266 1 43.16 13 ALA B CA 1
ATOM 946 C C . ALA B 1 13 ? -9.219 28.219 -9.578 1 43.16 13 ALA B C 1
ATOM 948 O O . ALA B 1 13 ? -8.148 28.188 -10.188 1 43.16 13 ALA B O 1
ATOM 949 N N . ALA B 1 14 ? -9.125 28.375 -8.227 1 40.12 14 ALA B N 1
ATOM 950 C CA . ALA B 1 14 ? -8.086 27.703 -7.449 1 40.12 14 ALA B CA 1
ATOM 951 C C . ALA B 1 14 ? -7.996 26.234 -7.82 1 40.12 14 ALA B C 1
ATOM 953 O O . A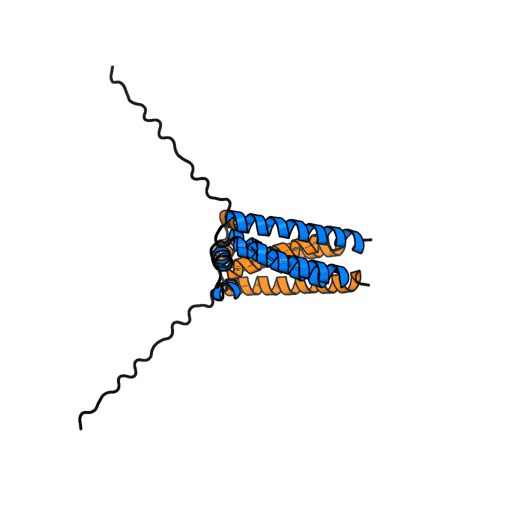LA B 1 14 ? -9 25.516 -7.812 1 40.12 14 ALA B O 1
ATOM 954 N N . ALA B 1 15 ? -7.062 25.828 -8.625 1 38.25 15 ALA B N 1
ATOM 955 C CA . ALA B 1 15 ? -6.691 24.438 -8.875 1 38.25 15 ALA B CA 1
ATOM 956 C C . ALA B 1 15 ? -6.332 23.734 -7.57 1 38.25 15 ALA B C 1
ATOM 958 O O . ALA B 1 15 ? -5.375 24.109 -6.895 1 38.25 15 ALA B O 1
ATOM 959 N N . SER B 1 16 ? -7.309 23.234 -6.844 1 37.53 16 SER B N 1
ATOM 960 C CA . SER B 1 16 ? -6.984 22.359 -5.73 1 37.53 16 SER B CA 1
ATOM 961 C C . SER B 1 16 ? -5.938 21.312 -6.125 1 37.53 16 SER B C 1
ATOM 963 O O . SER B 1 16 ? -5.988 20.766 -7.227 1 37.53 16 SER B O 1
ATOM 965 N N . PRO B 1 17 ? -4.762 21.266 -5.629 1 35.34 17 PRO B N 1
ATOM 966 C CA . PRO B 1 17 ? -3.797 20.203 -5.895 1 35.34 17 PRO B CA 1
ATOM 967 C C . PRO B 1 17 ? -4.434 18.812 -5.867 1 35.34 17 PRO B C 1
ATOM 969 O O . PRO B 1 17 ? -5.422 18.594 -5.16 1 35.34 17 PRO B O 1
ATOM 972 N N . ALA B 1 18 ? -4.281 18.047 -6.863 1 33.12 18 ALA B N 1
ATOM 973 C CA . ALA B 1 18 ? -4.59 16.609 -6.965 1 33.12 18 ALA B CA 1
ATOM 974 C C . ALA B 1 18 ? -3.982 15.836 -5.797 1 33.12 18 ALA B C 1
ATOM 976 O O . ALA B 1 18 ? -2.76 15.727 -5.688 1 33.12 18 ALA B O 1
ATOM 977 N N . ALA B 1 19 ? -4.43 15.953 -4.582 1 35.56 19 ALA B N 1
ATOM 978 C CA . ALA B 1 19 ? -4.062 15.039 -3.502 1 35.56 19 ALA B CA 1
ATOM 979 C C . ALA B 1 19 ? -3.926 13.609 -4.016 1 35.56 19 ALA B C 1
ATOM 981 O O . ALA B 1 19 ? -4.852 13.07 -4.629 1 35.56 19 ALA B O 1
ATOM 982 N N . ALA B 1 20 ? -2.885 13.133 -4.398 1 34.78 20 ALA B N 1
ATOM 983 C CA . ALA B 1 20 ? -2.506 11.812 -4.906 1 34.78 20 ALA B CA 1
ATOM 984 C C . ALA B 1 20 ? -3.236 10.703 -4.156 1 34.78 20 ALA B C 1
ATOM 986 O O . ALA B 1 20 ? -3.697 9.734 -4.766 1 34.78 20 ALA B O 1
ATOM 987 N N . ALA B 1 21 ? -3.023 10.289 -2.949 1 40.47 21 ALA B N 1
ATOM 988 C CA . ALA B 1 21 ? -3.986 9.328 -2.428 1 40.47 21 ALA B CA 1
ATOM 989 C C . ALA B 1 21 ? -5.418 9.82 -2.613 1 40.47 21 ALA B C 1
ATOM 991 O O . ALA B 1 21 ? -6.363 9.203 -2.119 1 40.47 21 ALA B O 1
ATOM 992 N N . SER B 1 22 ? -5.512 11.195 -2.541 1 45.69 22 SER B N 1
ATOM 993 C CA . SER B 1 22 ? -6.598 12.133 -2.285 1 45.69 22 SER B CA 1
ATOM 994 C C . SER B 1 22 ? -7.75 11.93 -3.262 1 45.69 22 SER B C 1
ATOM 996 O O . SER B 1 22 ? -8.82 12.508 -3.096 1 45.69 22 SER B O 1
ATOM 998 N N . PHE B 1 23 ? -7.328 11.648 -4.516 1 50.91 23 PHE B N 1
ATOM 999 C CA . PHE B 1 23 ? -8.297 11.734 -5.602 1 50.91 23 PHE B CA 1
ATOM 1000 C C . PHE B 1 23 ? -9.555 10.938 -5.27 1 50.91 23 PHE B C 1
ATOM 1002 O O . PHE B 1 23 ? -10.672 11.398 -5.516 1 50.91 23 PHE B O 1
ATOM 1009 N N . ALA B 1 24 ? -9.18 9.75 -4.523 1 65 24 ALA B N 1
ATOM 1010 C CA . ALA B 1 24 ? -10.391 8.961 -4.301 1 65 24 ALA B CA 1
ATOM 1011 C C . ALA B 1 24 ? -11.234 9.555 -3.182 1 65 24 ALA B C 1
ATOM 1013 O O . ALA B 1 24 ? -12.461 9.438 -3.189 1 65 24 ALA B O 1
ATOM 1014 N N . CYS B 1 25 ? -10.453 10.367 -2.473 1 81.44 25 CYS B N 1
ATOM 1015 C CA . CYS B 1 25 ? -11.25 10.875 -1.364 1 81.44 25 CYS B CA 1
ATOM 1016 C C . CYS B 1 25 ? -12.133 12.031 -1.815 1 81.44 25 CYS B C 1
ATOM 1018 O O . CYS B 1 25 ? -13.195 12.273 -1.236 1 81.44 25 CYS B O 1
ATOM 1020 N N . ALA B 1 26 ? -11.562 12.672 -2.912 1 77.31 26 ALA B N 1
ATOM 1021 C CA . ALA B 1 26 ? -12.352 13.758 -3.475 1 77.31 26 ALA B CA 1
ATOM 1022 C C . ALA B 1 26 ? -13.656 13.242 -4.07 1 77.31 26 ALA B C 1
ATOM 1024 O O . ALA B 1 26 ? -14.625 14 -4.211 1 77.31 26 ALA B O 1
ATOM 1025 N N . LYS B 1 27 ? -13.672 11.992 -4.211 1 83.38 27 LYS B N 1
ATOM 1026 C CA . LYS B 1 27 ? -14.844 11.391 -4.844 1 83.38 27 LYS B CA 1
ATOM 1027 C C . LYS B 1 27 ? -15.617 10.523 -3.855 1 83.38 27 LYS B C 1
ATOM 1029 O O . LYS B 1 27 ? -16.547 9.805 -4.242 1 83.38 27 LYS B O 1
ATOM 1034 N N . ALA B 1 28 ? -15.172 10.633 -2.641 1 87.12 28 ALA B N 1
ATOM 1035 C CA . ALA B 1 28 ? -15.836 9.797 -1.642 1 87.12 28 ALA B CA 1
ATOM 1036 C C . ALA B 1 28 ? -17.312 10.188 -1.494 1 87.12 28 ALA B C 1
ATOM 1038 O O . ALA B 1 28 ? -17.625 11.359 -1.285 1 87.12 28 ALA B O 1
ATOM 1039 N N . GLU B 1 29 ? -18.203 9.25 -1.639 1 89.81 29 GLU B N 1
ATOM 1040 C CA . GLU B 1 29 ? -19.641 9.531 -1.63 1 89.81 29 GLU B CA 1
ATOM 1041 C C . GLU B 1 29 ? -20.344 8.773 -0.51 1 89.81 29 GLU B C 1
ATOM 1043 O O . GLU B 1 29 ? -21.266 9.297 0.12 1 89.81 29 GLU B O 1
ATOM 1048 N N . THR B 1 30 ? -19.906 7.582 -0.194 1 94.62 30 THR B N 1
ATOM 1049 C CA . THR B 1 30 ? -20.578 6.707 0.756 1 94.62 30 THR B CA 1
ATOM 1050 C C . THR B 1 30 ? -19.969 6.852 2.15 1 94.62 30 THR B C 1
ATOM 1052 O O . THR B 1 30 ? -18.844 7.332 2.299 1 94.62 30 THR B O 1
ATOM 1055 N N . PRO B 1 31 ? -20.719 6.547 3.143 1 96.88 31 PRO B N 1
ATOM 1056 C CA . PRO B 1 31 ? -20.234 6.727 4.512 1 96.88 31 PRO B CA 1
ATOM 1057 C C . PRO B 1 31 ? -18.922 5.98 4.773 1 96.88 31 PRO B C 1
ATOM 1059 O O . PRO B 1 31 ? -18.047 6.488 5.484 1 96.88 31 PRO B O 1
ATOM 1062 N N . ASP B 1 32 ? -18.781 4.766 4.246 1 96.75 32 ASP B N 1
ATOM 1063 C CA . ASP B 1 32 ? -17.531 4.035 4.445 1 96.75 32 ASP B CA 1
ATOM 1064 C C . ASP B 1 32 ? -16.359 4.762 3.789 1 96.75 32 ASP B C 1
ATOM 1066 O O . ASP B 1 32 ? -15.312 4.957 4.414 1 96.75 32 ASP B O 1
ATOM 1070 N N . GLU B 1 33 ? -16.547 5.246 2.545 1 95.56 33 GLU B N 1
ATOM 1071 C CA . GLU B 1 33 ? -15.492 5.945 1.825 1 95.56 33 GLU B CA 1
ATOM 1072 C C . GLU B 1 33 ? -15.086 7.227 2.549 1 95.56 33 GLU B C 1
ATOM 1074 O O . GLU B 1 33 ? -13.898 7.52 2.68 1 95.56 33 GLU B O 1
ATOM 1079 N N . LYS B 1 34 ? -16.047 7.93 3.018 1 96.19 34 LYS B N 1
ATOM 1080 C CA . LYS B 1 34 ? -15.742 9.156 3.744 1 96.19 34 LYS B CA 1
ATOM 1081 C C . LYS B 1 34 ? -14.977 8.867 5.031 1 96.19 34 LYS B C 1
ATOM 1083 O O . LYS B 1 34 ? -14.016 9.57 5.359 1 96.19 34 LYS B O 1
ATOM 1088 N N . THR B 1 35 ? -15.422 7.863 5.738 1 96.44 35 THR B N 1
ATOM 1089 C CA . THR B 1 35 ? -14.758 7.484 6.984 1 96.44 35 THR B CA 1
ATOM 1090 C C . THR B 1 35 ? -13.328 7.031 6.719 1 96.44 35 THR B C 1
ATOM 1092 O O 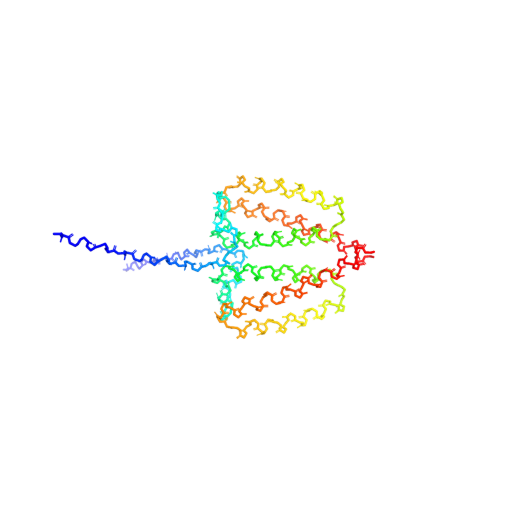. THR B 1 35 ? -12.414 7.379 7.469 1 96.44 35 THR B O 1
ATOM 1095 N N . ILE B 1 36 ? -13.141 6.273 5.676 1 96.19 36 ILE B N 1
ATOM 1096 C CA . ILE B 1 36 ? -11.812 5.812 5.285 1 96.19 36 ILE B CA 1
ATOM 1097 C C . ILE B 1 36 ? -10.922 7.016 4.984 1 96.19 36 ILE B C 1
ATOM 1099 O O . ILE B 1 36 ? -9.773 7.082 5.445 1 96.19 36 ILE B O 1
ATOM 1103 N N . CYS B 1 37 ? -11.492 7.945 4.305 1 94.25 37 CYS B N 1
ATOM 1104 C CA . CYS B 1 37 ? -10.742 9.141 3.928 1 94.25 37 CYS B CA 1
ATOM 1105 C C . CYS B 1 37 ? -10.422 9.992 5.148 1 94.25 37 CYS B C 1
ATOM 1107 O O . CYS B 1 37 ? -9.383 10.648 5.195 1 94.25 37 CYS B O 1
ATOM 1109 N N . ASP B 1 38 ? -11.242 9.953 6.145 1 91.19 38 ASP B N 1
ATOM 1110 C CA . ASP B 1 38 ? -11.117 10.852 7.289 1 91.19 38 ASP B CA 1
ATOM 1111 C C . ASP B 1 38 ? -10.305 10.203 8.406 1 91.19 38 ASP B C 1
ATOM 1113 O O . ASP B 1 38 ? -10.023 10.844 9.43 1 91.19 38 ASP B O 1
ATOM 1117 N N . THR B 1 39 ? -9.953 8.938 8.227 1 92.94 39 THR B N 1
ATOM 1118 C CA . THR B 1 39 ? -9.203 8.18 9.227 1 92.94 39 THR B CA 1
ATOM 1119 C C . THR B 1 39 ? -7.895 7.664 8.648 1 92.94 39 THR B C 1
ATOM 1121 O O . THR B 1 39 ? -7.898 6.746 7.82 1 92.94 39 THR B O 1
ATOM 1124 N N . ARG B 1 40 ? -6.879 8.211 9.102 1 91.88 40 ARG B N 1
ATOM 1125 C CA . ARG B 1 40 ? -5.578 7.887 8.523 1 91.88 40 ARG B CA 1
ATOM 1126 C C . ARG B 1 40 ? -5.324 6.383 8.555 1 91.88 40 ARG B C 1
ATOM 1128 O O . ARG B 1 40 ? -4.883 5.801 7.566 1 91.88 40 ARG B O 1
ATOM 1135 N N . ALA B 1 41 ? -5.562 5.789 9.727 1 93.38 41 ALA B N 1
ATOM 1136 C CA . ALA B 1 41 ? -5.305 4.359 9.859 1 93.38 41 ALA B CA 1
ATOM 1137 C C . ALA B 1 41 ? -6.105 3.559 8.836 1 93.38 41 ALA B C 1
ATOM 1139 O O . ALA B 1 41 ? -5.602 2.59 8.266 1 93.38 41 ALA B O 1
ATOM 1140 N N . LEU B 1 42 ? -7.32 3.943 8.648 1 95.56 42 LEU B N 1
ATOM 1141 C CA . LEU B 1 42 ? -8.148 3.273 7.648 1 95.56 42 LEU B CA 1
ATOM 1142 C C . LEU B 1 42 ? -7.656 3.578 6.238 1 95.56 42 LEU B C 1
ATOM 1144 O O . LEU B 1 42 ? -7.68 2.707 5.367 1 95.56 42 LEU B O 1
ATOM 1148 N N . ASN B 1 43 ? -7.223 4.816 5.984 1 94.75 43 ASN B N 1
ATOM 1149 C CA . ASN B 1 43 ? -6.625 5.152 4.699 1 94.75 43 ASN B CA 1
ATOM 1150 C C . ASN B 1 43 ? -5.406 4.285 4.402 1 94.75 43 ASN B C 1
ATOM 1152 O O . ASN B 1 43 ? -5.238 3.799 3.283 1 94.75 43 ASN B O 1
ATOM 1156 N N . ASP B 1 44 ? -4.559 4.098 5.387 1 95.19 44 ASP B N 1
ATOM 1157 C CA . ASP B 1 44 ? -3.371 3.27 5.215 1 95.19 44 ASP B CA 1
ATOM 1158 C C . ASP B 1 44 ? -3.75 1.834 4.855 1 95.19 44 ASP B C 1
ATOM 1160 O O . ASP B 1 44 ? -3.141 1.228 3.971 1 95.19 44 ASP B O 1
ATOM 1164 N N . LEU B 1 45 ? -4.738 1.3 5.523 1 96.88 45 LEU B N 1
ATOM 1165 C CA . LEU B 1 45 ? -5.219 -0.043 5.219 1 96.88 45 LEU B CA 1
ATOM 1166 C C . LEU B 1 45 ? -5.781 -0.111 3.805 1 96.88 45 LEU B C 1
ATOM 1168 O O . LEU B 1 45 ? -5.609 -1.113 3.109 1 96.88 45 LEU B O 1
ATOM 1172 N N . ASP B 1 46 ? -6.438 0.915 3.436 1 96.06 46 ASP B N 1
ATOM 1173 C CA . ASP B 1 46 ? -7.004 0.974 2.092 1 96.06 46 ASP B CA 1
ATOM 1174 C C . ASP B 1 46 ? -5.906 0.97 1.031 1 96.06 46 ASP B C 1
ATOM 1176 O O . ASP B 1 46 ? -6.016 0.273 0.02 1 96.06 46 ASP B O 1
ATOM 1180 N N . VAL B 1 47 ? -4.883 1.771 1.253 1 96.06 47 VAL B N 1
ATOM 1181 C CA . VAL B 1 47 ? -3.762 1.812 0.321 1 96.06 47 VAL B CA 1
ATOM 1182 C C . VAL B 1 47 ? -3.066 0.454 0.285 1 96.06 47 VAL B C 1
ATOM 1184 O O . VAL B 1 47 ? -2.77 -0.071 -0.791 1 96.06 47 VAL B O 1
ATOM 1187 N N . GLU B 1 48 ? -2.777 -0.088 1.456 1 97.81 48 GLU B N 1
ATOM 1188 C CA . GLU B 1 48 ? -2.178 -1.419 1.484 1 97.81 48 GLU B CA 1
ATOM 1189 C C . GLU B 1 48 ? -3.021 -2.422 0.701 1 97.81 48 GLU B C 1
ATOM 1191 O O . GLU B 1 48 ? -2.488 -3.207 -0.085 1 97.81 48 GLU B O 1
ATOM 1196 N N . MET B 1 49 ? -4.336 -2.439 0.885 1 97.56 49 MET B N 1
ATOM 1197 C CA . MET B 1 49 ? -5.254 -3.332 0.188 1 97.56 49 MET B CA 1
ATOM 1198 C C . MET B 1 49 ? -5.137 -3.168 -1.323 1 97.56 49 MET B C 1
ATOM 1200 O O . MET B 1 49 ? -4.965 -4.148 -2.047 1 97.56 49 MET B O 1
ATOM 1204 N N . ALA B 1 50 ? -5.176 -1.955 -1.754 1 96.44 50 ALA B N 1
ATOM 1205 C CA . ALA B 1 50 ? -5.113 -1.671 -3.186 1 96.44 50 ALA B CA 1
ATOM 1206 C C . ALA B 1 50 ? -3.801 -2.164 -3.785 1 96.44 50 ALA B C 1
ATOM 1208 O O . ALA B 1 50 ? -3.791 -2.781 -4.852 1 96.44 50 ALA B O 1
ATOM 1209 N N . VAL B 1 51 ? -2.721 -1.933 -3.131 1 97.38 51 VAL B N 1
ATOM 1210 C CA . VAL B 1 51 ? -1.398 -2.283 -3.641 1 97.38 51 VAL B CA 1
ATOM 1211 C C . VAL B 1 51 ? -1.246 -3.803 -3.68 1 97.38 51 VAL B C 1
ATOM 1213 O O . VAL B 1 51 ? -0.812 -4.363 -4.688 1 97.38 51 VAL B O 1
ATOM 1216 N N . ARG B 1 52 ? -1.604 -4.512 -2.588 1 97.88 52 ARG B N 1
ATOM 1217 C CA . ARG B 1 52 ? -1.503 -5.965 -2.543 1 97.88 52 ARG B CA 1
ATOM 1218 C C . ARG B 1 52 ? -2.4 -6.613 -3.594 1 97.88 52 ARG B C 1
ATOM 1220 O O . ARG B 1 52 ? -1.995 -7.562 -4.266 1 97.88 52 ARG B O 1
ATOM 1227 N N . PHE B 1 53 ? -3.613 -6.129 -3.711 1 98 53 PHE B N 1
ATOM 1228 C CA . PHE B 1 53 ? -4.539 -6.652 -4.707 1 98 53 PHE B CA 1
ATOM 1229 C C . PHE B 1 53 ? -3.969 -6.496 -6.113 1 98 53 PHE B C 1
ATOM 1231 O O . PHE B 1 53 ? -3.998 -7.438 -6.906 1 98 53 PHE B O 1
ATOM 1238 N N . ASP B 1 54 ? -3.404 -5.324 -6.422 1 96.25 54 ASP B N 1
ATOM 1239 C CA . ASP B 1 54 ? -2.836 -5.031 -7.734 1 96.25 54 ASP B CA 1
ATOM 1240 C C . ASP B 1 54 ? -1.657 -5.953 -8.039 1 96.25 54 ASP B C 1
ATOM 1242 O O . ASP B 1 54 ? -1.561 -6.504 -9.141 1 96.25 54 ASP B O 1
ATOM 1246 N N . ILE B 1 55 ? -0.803 -6.141 -7.133 1 96.31 55 ILE B N 1
ATOM 1247 C CA . ILE B 1 55 ? 0.378 -6.977 -7.32 1 96.31 55 ILE B CA 1
ATOM 1248 C C . ILE B 1 55 ? -0.046 -8.43 -7.551 1 96.31 55 ILE B C 1
ATOM 1250 O O . ILE B 1 55 ? 0.453 -9.094 -8.461 1 96.31 55 ILE B O 1
ATOM 1254 N N . LEU B 1 56 ? -0.967 -8.906 -6.746 1 96.06 56 LEU B N 1
ATOM 1255 C CA . LEU B 1 56 ? -1.415 -10.289 -6.879 1 96.06 56 LEU B CA 1
ATOM 1256 C C . LEU B 1 56 ? -2.109 -10.508 -8.219 1 96.06 56 LEU B C 1
ATOM 1258 O O . LEU B 1 56 ? -2.006 -11.586 -8.805 1 96.06 56 LEU B O 1
ATOM 1262 N N . LYS B 1 57 ? -2.875 -9.484 -8.664 1 94.88 57 LYS B N 1
ATOM 1263 C CA . LYS B 1 57 ? -3.496 -9.57 -9.977 1 94.88 57 LYS B CA 1
ATOM 1264 C C . LYS B 1 57 ? -2.455 -9.828 -11.062 1 94.88 57 LYS B C 1
ATOM 1266 O O . LYS B 1 57 ? -2.717 -10.547 -12.031 1 94.88 57 LYS B O 1
ATOM 1271 N N . ASP B 1 58 ? -1.264 -9.273 -10.867 1 90.44 58 ASP B N 1
ATOM 1272 C CA . ASP B 1 58 ? -0.194 -9.398 -11.852 1 90.44 58 ASP B CA 1
ATOM 1273 C C . ASP B 1 58 ? 0.516 -10.742 -11.727 1 90.44 58 ASP B C 1
ATOM 1275 O O . ASP B 1 58 ? 1.065 -11.258 -12.703 1 90.44 58 ASP B O 1
ATOM 1279 N N . LEU B 1 59 ? 0.47 -11.32 -10.586 1 92.5 59 LEU B N 1
ATOM 1280 C CA . LEU B 1 59 ? 1.295 -12.492 -10.305 1 92.5 59 LEU B CA 1
ATOM 1281 C C . LEU B 1 59 ? 0.504 -13.781 -10.531 1 92.5 59 LEU B C 1
ATOM 1283 O O . LEU B 1 59 ? 1.06 -14.789 -10.977 1 92.5 59 LEU B O 1
ATOM 1287 N N . LEU B 1 60 ? -0.742 -13.82 -10.227 1 92.69 60 LEU B N 1
ATOM 1288 C CA . LEU B 1 60 ? -1.519 -15.055 -10.148 1 92.69 60 LEU B CA 1
ATOM 1289 C C . LEU B 1 60 ? -1.901 -15.539 -11.547 1 92.69 60 LEU B C 1
ATOM 1291 O O . LEU B 1 60 ? -2.215 -14.734 -12.422 1 92.69 60 LEU B O 1
ATOM 1295 N N . PRO B 1 61 ? -1.948 -16.859 -11.672 1 90.5 61 PRO B N 1
ATOM 1296 C CA . PRO B 1 61 ? -2.531 -17.391 -12.906 1 90.5 61 PRO B CA 1
ATOM 1297 C C . PRO B 1 61 ? -4.02 -17.078 -13.039 1 90.5 61 PRO B C 1
ATOM 1299 O O . PRO B 1 61 ? -4.676 -16.75 -12.055 1 90.5 61 PRO B O 1
ATOM 1302 N N . MET B 1 62 ? -4.523 -17.156 -14.242 1 90.12 62 MET B N 1
ATOM 1303 C CA . MET B 1 62 ? -5.852 -16.672 -14.625 1 90.12 62 MET B CA 1
ATOM 1304 C C . MET B 1 62 ? -6.914 -17.219 -13.68 1 90.12 62 MET B C 1
ATOM 1306 O O . MET B 1 62 ? -7.742 -16.469 -13.164 1 90.12 62 MET B O 1
ATOM 1310 N N . GLY B 1 63 ? -6.961 -18.562 -13.406 1 90.81 63 GLY B N 1
ATOM 1311 C CA . GLY B 1 63 ? -7.973 -19.125 -12.531 1 90.81 63 GLY B CA 1
ATOM 1312 C C . GLY B 1 63 ? -7.965 -18.516 -11.141 1 90.81 63 GLY B C 1
ATOM 1313 O O . GLY B 1 63 ? -9.008 -18.109 -10.625 1 90.81 63 GLY B O 1
ATOM 1314 N N . ASN B 1 64 ? -6.855 -18.406 -10.523 1 93.31 64 ASN B N 1
ATOM 1315 C CA . ASN B 1 64 ? -6.715 -17.828 -9.188 1 93.31 64 ASN B CA 1
ATOM 1316 C C . ASN B 1 64 ? -7.027 -16.328 -9.188 1 93.31 64 ASN B C 1
ATOM 1318 O O . ASN B 1 64 ? -7.621 -15.82 -8.242 1 93.31 64 ASN B O 1
ATOM 1322 N N . ARG B 1 65 ? -6.656 -15.688 -10.25 1 95.62 65 ARG B N 1
ATOM 1323 C CA . ARG B 1 65 ? -6.91 -14.25 -10.367 1 95.62 65 ARG B CA 1
ATOM 1324 C C . ARG B 1 65 ? -8.406 -13.961 -10.422 1 95.62 65 ARG B C 1
ATOM 1326 O O . ARG B 1 65 ? -8.891 -13.039 -9.758 1 95.62 65 ARG B O 1
ATOM 1333 N N . THR B 1 66 ? -9.125 -14.75 -11.188 1 96.88 66 THR B N 1
ATOM 1334 C CA . THR B 1 66 ? -10.562 -14.578 -11.312 1 96.88 66 THR B CA 1
ATOM 1335 C C . THR B 1 66 ? -11.25 -14.773 -9.961 1 96.88 66 THR B C 1
ATOM 1337 O O . THR B 1 66 ? -12.102 -13.977 -9.57 1 96.88 66 THR B O 1
ATOM 1340 N N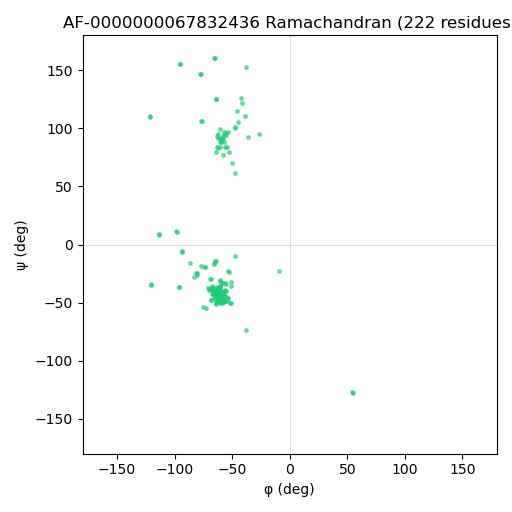 . LYS B 1 67 ? -10.875 -15.844 -9.312 1 97.06 67 LYS B N 1
ATOM 1341 C CA . LYS B 1 67 ? -11.461 -16.109 -8 1 97.06 67 LYS B CA 1
ATOM 1342 C C . LYS B 1 67 ? -11.164 -14.969 -7.031 1 97.06 67 LYS B C 1
ATOM 1344 O O . LYS B 1 67 ? -12.031 -14.562 -6.254 1 97.06 67 LYS B O 1
ATOM 1349 N N . MET B 1 68 ? -9.961 -14.484 -7.016 1 97.25 68 MET B N 1
ATOM 1350 C CA . MET B 1 68 ? -9.578 -13.383 -6.148 1 97.25 68 MET B CA 1
ATOM 1351 C C . MET B 1 68 ? -10.398 -12.133 -6.453 1 97.25 68 MET B C 1
ATOM 1353 O O . MET B 1 68 ? -10.82 -11.422 -5.543 1 97.25 68 MET B O 1
ATOM 1357 N N . GLN B 1 69 ? -10.641 -11.891 -7.73 1 98 69 GLN B N 1
ATOM 1358 C CA . GLN B 1 69 ? -11.422 -10.734 -8.141 1 98 69 GLN B CA 1
ATOM 1359 C C . GLN B 1 69 ? -12.867 -10.852 -7.668 1 98 69 GLN B C 1
ATOM 1361 O O . GLN B 1 69 ? -13.461 -9.883 -7.195 1 98 69 GLN B O 1
ATOM 1366 N N . ASP B 1 70 ? -13.391 -12.039 -7.781 1 98.12 70 ASP B N 1
ATOM 1367 C CA . ASP B 1 70 ? -14.75 -12.281 -7.301 1 98.12 70 ASP B CA 1
ATOM 1368 C C . ASP B 1 70 ? -14.844 -12.055 -5.793 1 98.12 70 ASP B C 1
ATOM 1370 O O . ASP B 1 70 ? -15.773 -11.398 -5.312 1 98.12 70 ASP B O 1
ATOM 1374 N N . ASP B 1 71 ? -13.898 -12.625 -5.105 1 98.38 71 ASP B N 1
ATOM 1375 C CA . ASP B 1 71 ? -13.859 -12.461 -3.656 1 98.38 71 ASP B CA 1
ATOM 1376 C C . ASP B 1 71 ? -13.703 -10.992 -3.275 1 98.38 71 ASP B C 1
ATOM 1378 O O . ASP B 1 71 ? -14.242 -10.547 -2.262 1 98.38 71 ASP B O 1
ATOM 1382 N N . GLN B 1 72 ? -12.93 -10.242 -4.098 1 98.25 72 GLN B N 1
ATOM 1383 C CA . GLN B 1 72 ? -12.727 -8.82 -3.85 1 98.25 72 GLN B CA 1
ATOM 1384 C C . GLN B 1 72 ? -14.039 -8.047 -3.982 1 98.25 72 GLN B C 1
ATOM 1386 O O . GLN B 1 72 ? -14.336 -7.184 -3.158 1 98.25 72 GLN B O 1
ATOM 1391 N N . GLU B 1 73 ? -14.797 -8.336 -4.938 1 98.19 73 GLU B N 1
ATOM 1392 C CA . GLU B 1 73 ? -16.078 -7.68 -5.145 1 98.19 73 GLU B CA 1
ATOM 1393 C C . GLU B 1 73 ? -17.031 -7.953 -3.984 1 98.19 73 GLU B C 1
ATOM 1395 O O . GLU B 1 73 ? -17.734 -7.051 -3.52 1 98.19 73 GLU B O 1
ATOM 1400 N N . ALA B 1 74 ? -17.078 -9.18 -3.564 1 98.44 74 ALA B N 1
ATOM 1401 C CA . ALA B 1 74 ? -17.906 -9.531 -2.414 1 98.44 74 ALA B CA 1
ATOM 1402 C C . ALA B 1 74 ? -17.453 -8.789 -1.16 1 98.44 74 ALA B C 1
ATOM 1404 O O . ALA B 1 74 ? -18.266 -8.297 -0.385 1 98.44 74 ALA B O 1
ATOM 1405 N N . TRP B 1 75 ? -16.172 -8.711 -1.011 1 98.69 75 TRP B N 1
ATOM 1406 C CA . TRP B 1 75 ? -15.602 -8.039 0.156 1 98.69 75 TRP B CA 1
ATOM 1407 C C . TRP B 1 75 ? -15.938 -6.555 0.148 1 98.69 75 TRP B C 1
ATOM 1409 O O . TRP B 1 75 ? -16.188 -5.961 1.199 1 98.69 75 TRP B O 1
ATOM 1419 N N . LEU B 1 76 ? -15.875 -5.887 -1.022 1 98.12 76 LEU B N 1
ATOM 1420 C CA . LEU B 1 76 ? -16.203 -4.469 -1.116 1 98.12 76 LEU B CA 1
ATOM 1421 C C . LEU B 1 76 ? -17.625 -4.207 -0.641 1 98.12 76 LEU B C 1
ATOM 1423 O O . LEU B 1 76 ? -17.906 -3.152 -0.064 1 98.12 76 LEU B O 1
ATOM 1427 N N . LYS B 1 77 ? -18.531 -5.121 -0.845 1 98.19 77 LYS B N 1
ATOM 1428 C CA . LYS B 1 77 ? -19.891 -5 -0.327 1 98.19 77 LYS B CA 1
ATOM 1429 C C . LYS B 1 77 ? -19.906 -5.086 1.196 1 98.19 77 LYS B C 1
ATOM 1431 O O . LYS B 1 77 ? -20.641 -4.34 1.857 1 98.19 77 LYS B O 1
ATOM 1436 N N . ASP B 1 78 ? -19.109 -6.035 1.708 1 98.25 78 ASP B N 1
ATOM 1437 C CA . ASP B 1 78 ? -18.969 -6.152 3.156 1 98.25 78 ASP B CA 1
ATOM 1438 C C . ASP B 1 78 ? -18.406 -4.867 3.76 1 98.25 78 ASP B C 1
ATOM 1440 O O . ASP B 1 78 ? -18.891 -4.398 4.793 1 98.25 78 ASP B O 1
ATOM 1444 N N . ARG B 1 79 ? -17.375 -4.27 3.111 1 98.19 79 ARG B N 1
ATOM 1445 C CA . ARG B 1 79 ? -16.797 -3.027 3.596 1 98.19 79 ARG B CA 1
ATOM 1446 C C . ARG B 1 79 ? -17.812 -1.896 3.596 1 98.19 79 ARG B C 1
ATOM 1448 O O . ARG B 1 79 ? -17.906 -1.132 4.559 1 98.19 79 ARG B O 1
ATOM 1455 N N . ARG B 1 80 ? -18.562 -1.841 2.533 1 98 80 ARG B N 1
ATOM 1456 C CA . ARG B 1 80 ? -19.594 -0.805 2.402 1 98 80 ARG B CA 1
ATOM 1457 C C . ARG B 1 80 ? -20.641 -0.932 3.49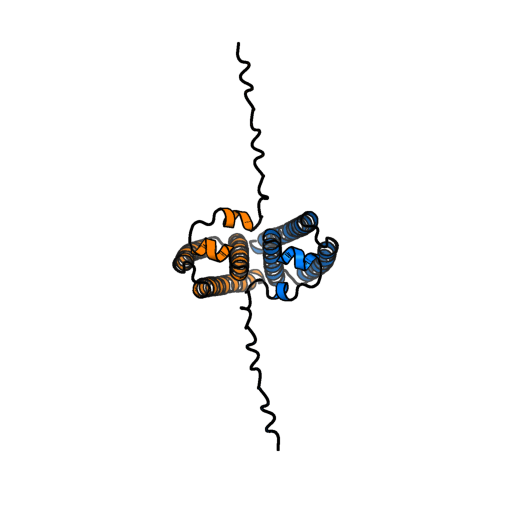8 1 98 80 ARG B C 1
ATOM 1459 O O . ARG B 1 80 ? -21.125 0.075 4.023 1 98 80 ARG B O 1
ATOM 1466 N N . ALA B 1 81 ? -20.969 -2.156 3.865 1 98.56 81 ALA B N 1
ATOM 1467 C CA . ALA B 1 81 ? -22.016 -2.418 4.863 1 98.56 81 ALA B CA 1
ATOM 1468 C C . ALA B 1 81 ? -21.594 -1.903 6.238 1 98.56 81 ALA B C 1
ATOM 1470 O O . ALA B 1 81 ? -22.422 -1.713 7.121 1 98.56 81 ALA B O 1
ATOM 1471 N N . CYS B 1 82 ? -20.297 -1.629 6.406 1 98.81 82 CYS B N 1
ATOM 1472 C CA . CYS B 1 82 ? -19.781 -1.128 7.68 1 98.81 82 CYS B CA 1
ATOM 1473 C C . CYS B 1 82 ? -20.172 0.33 7.887 1 98.81 82 CYS B C 1
ATOM 1475 O O . CYS B 1 82 ? -20.172 0.822 9.016 1 98.81 82 CYS B O 1
ATOM 1477 N N . GLY B 1 83 ? -20.531 0.992 6.785 1 98.12 83 GLY B N 1
ATOM 1478 C CA . GLY B 1 83 ? -20.812 2.414 6.898 1 98.12 83 GLY B CA 1
ATOM 1479 C C . GLY B 1 83 ? -19.672 3.201 7.523 1 98.12 83 GLY B C 1
ATOM 1480 O O . GL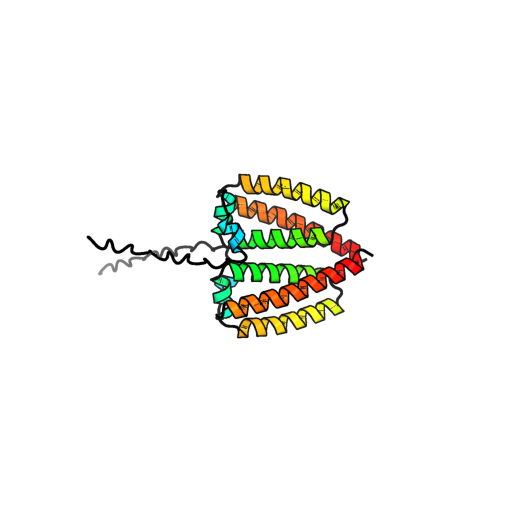Y B 1 83 ? -18.531 3.082 7.102 1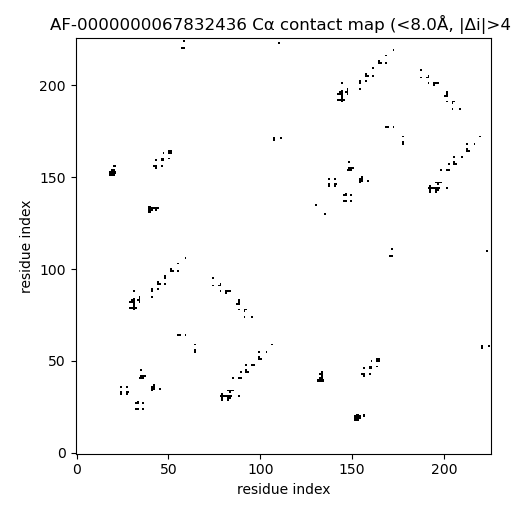 98.12 83 GLY B O 1
ATOM 1481 N N . ALA B 1 84 ? -19.984 3.979 8.578 1 98.31 84 ALA B N 1
ATOM 1482 C CA . ALA B 1 84 ? -18.969 4.855 9.172 1 98.31 84 ALA B CA 1
ATOM 1483 C C . ALA B 1 84 ? -18.359 4.219 10.414 1 98.31 84 ALA B C 1
ATOM 1485 O O . ALA B 1 84 ? -17.625 4.883 11.164 1 98.31 84 ALA B O 1
ATOM 1486 N N . ASP B 1 85 ? -18.609 2.951 10.656 1 98.69 85 ASP B N 1
ATOM 1487 C CA . ASP B 1 85 ? -18.109 2.268 11.844 1 98.69 85 ASP B CA 1
ATOM 1488 C C . ASP B 1 85 ? -16.625 1.93 11.703 1 98.69 85 ASP B C 1
ATOM 1490 O O . ASP B 1 85 ? -16.266 0.947 11.047 1 98.69 85 ASP B O 1
ATOM 1494 N N . VAL B 1 86 ? -15.789 2.637 12.383 1 98.31 86 VAL B N 1
ATOM 1495 C CA . VAL B 1 86 ? -14.344 2.523 12.242 1 98.31 86 VAL B CA 1
ATOM 1496 C C . VAL B 1 86 ? -13.891 1.124 12.648 1 98.31 86 VAL B C 1
ATOM 1498 O O . VAL B 1 86 ? -13.031 0.527 11.992 1 98.31 86 VAL B O 1
ATOM 1501 N N . ALA B 1 87 ? -14.453 0.641 13.711 1 98.44 87 ALA B N 1
ATOM 1502 C CA . ALA B 1 87 ? -14.055 -0.688 14.172 1 98.44 87 ALA B CA 1
ATOM 1503 C C . ALA B 1 87 ? -14.438 -1.757 13.156 1 98.44 87 ALA B C 1
ATOM 1505 O O . ALA B 1 87 ? -13.664 -2.68 12.891 1 98.44 87 ALA B O 1
ATOM 1506 N N . CYS B 1 88 ? -15.625 -1.663 12.609 1 98.88 88 CYS B N 1
ATOM 1507 C CA . CYS B 1 88 ? -16.094 -2.578 11.57 1 98.88 88 CYS B CA 1
ATOM 1508 C C . CYS B 1 88 ? -15.234 -2.484 10.32 1 98.88 88 CYS B C 1
ATOM 1510 O O . CYS B 1 88 ? -14.82 -3.508 9.773 1 98.88 88 CYS B O 1
ATOM 1512 N N . LEU B 1 89 ? -14.914 -1.295 9.859 1 98.75 89 LEU B N 1
ATOM 1513 C CA . LEU B 1 89 ? -14.055 -1.089 8.703 1 98.75 89 LEU B CA 1
ATOM 1514 C C . LEU B 1 89 ? -12.656 -1.651 8.945 1 98.75 89 LEU B C 1
ATOM 1516 O O . LEU B 1 89 ? -12.094 -2.322 8.078 1 98.75 89 LEU B O 1
ATOM 1520 N N . THR B 1 90 ? -12.086 -1.395 10.133 1 98.62 90 THR B N 1
ATOM 1521 C CA . THR B 1 90 ? -10.766 -1.907 10.469 1 98.62 90 THR B CA 1
ATOM 1522 C C . THR B 1 90 ? -10.742 -3.432 10.398 1 98.62 90 THR B C 1
ATOM 1524 O O . THR B 1 90 ? -9.844 -4.016 9.789 1 98.62 90 THR B O 1
ATOM 1527 N N . ALA B 1 91 ? -11.742 -4.012 10.961 1 98.75 91 ALA B N 1
ATOM 1528 C CA . ALA B 1 91 ? -11.812 -5.473 10.977 1 98.75 91 ALA B CA 1
ATOM 1529 C C . ALA B 1 91 ? -11.969 -6.023 9.562 1 98.75 91 ALA B C 1
ATOM 1531 O O . ALA B 1 91 ? -11.367 -7.043 9.211 1 98.75 91 ALA B O 1
ATOM 1532 N N . ALA B 1 92 ? -12.812 -5.422 8.734 1 98.75 92 ALA B N 1
ATOM 1533 C CA . ALA B 1 92 ? -13 -5.848 7.352 1 98.75 92 ALA B CA 1
ATOM 1534 C C . ALA B 1 92 ? -11.68 -5.809 6.586 1 98.75 92 ALA B C 1
ATOM 1536 O O . ALA B 1 92 ? -11.312 -6.781 5.922 1 98.75 92 ALA B O 1
ATOM 1537 N N . TYR B 1 93 ? -10.961 -4.75 6.703 1 98.56 93 TYR B N 1
ATOM 1538 C CA . TYR B 1 93 ? -9.68 -4.621 6.016 1 98.56 93 TYR B CA 1
ATOM 1539 C C . TYR B 1 93 ? -8.68 -5.656 6.523 1 98.56 93 TYR B C 1
ATOM 1541 O O . TYR B 1 93 ? -8.016 -6.324 5.73 1 98.56 93 TYR B O 1
ATOM 1549 N N . GLU B 1 94 ? -8.547 -5.723 7.84 1 98.62 94 GLU B N 1
ATOM 1550 C CA . GLU B 1 94 ? -7.566 -6.652 8.398 1 98.62 94 GLU B CA 1
ATOM 1551 C C . GLU B 1 94 ? -7.867 -8.086 7.973 1 98.62 94 GLU B C 1
ATOM 1553 O O . GLU B 1 94 ? -6.953 -8.852 7.668 1 98.62 94 GLU B O 1
ATOM 1558 N N . GLY B 1 95 ? -9.141 -8.453 8.008 1 98.69 95 GLY B N 1
ATOM 1559 C CA . GLY B 1 95 ? -9.531 -9.773 7.543 1 98.69 95 GLY B CA 1
ATOM 1560 C C . GLY B 1 95 ? -9.156 -10.031 6.094 1 98.69 95 GLY B C 1
ATOM 1561 O O . GLY B 1 95 ? -8.586 -11.07 5.77 1 98.69 95 GLY B O 1
ATOM 1562 N N . ARG B 1 96 ? -9.477 -9.141 5.203 1 98.62 96 ARG B N 1
ATOM 1563 C CA . ARG B 1 96 ? -9.188 -9.312 3.781 1 98.62 96 ARG B CA 1
ATOM 1564 C C . ARG B 1 96 ? -7.684 -9.297 3.521 1 98.62 96 ARG B C 1
ATOM 1566 O O . ARG B 1 96 ? -7.18 -10.078 2.711 1 98.62 96 ARG B O 1
ATOM 1573 N N . LEU B 1 97 ? -6.961 -8.414 4.215 1 98.44 97 LEU B N 1
ATOM 1574 C CA . LEU B 1 97 ? -5.516 -8.336 4.059 1 98.44 97 LEU B CA 1
ATOM 1575 C C . LEU B 1 97 ? -4.848 -9.633 4.5 1 98.44 97 LEU B C 1
ATOM 1577 O O . LEU B 1 97 ? -3.859 -10.062 3.898 1 98.44 97 LEU B O 1
ATOM 1581 N N . LYS B 1 98 ? -5.352 -10.219 5.59 1 98.38 98 LYS B N 1
ATOM 1582 C CA . LYS B 1 98 ? -4.844 -11.523 6.004 1 98.38 98 LYS B CA 1
ATOM 1583 C C . LYS B 1 98 ? -4.984 -12.547 4.883 1 98.38 98 LYS B C 1
ATOM 1585 O O . LYS B 1 98 ? -4.059 -13.32 4.621 1 98.38 98 LYS B O 1
ATOM 1590 N N . VAL B 1 99 ? -6.109 -12.609 4.191 1 98.12 99 VAL B N 1
ATOM 1591 C CA . VAL B 1 99 ? -6.344 -13.523 3.082 1 98.12 99 VAL B CA 1
ATOM 1592 C C . VAL B 1 99 ? -5.336 -13.258 1.967 1 98.12 99 VAL B C 1
ATOM 1594 O O . VAL B 1 99 ? -4.691 -14.18 1.467 1 98.12 99 VAL B O 1
ATOM 1597 N N . LEU B 1 100 ? -5.137 -12.016 1.564 1 97.75 100 LEU B N 1
ATOM 1598 C CA . LEU B 1 100 ? -4.262 -11.672 0.449 1 97.75 100 LEU B CA 1
ATOM 1599 C C . LEU B 1 100 ? -2.805 -11.984 0.782 1 97.75 100 LEU B C 1
ATOM 1601 O O . LEU B 1 100 ? -2.041 -12.406 -0.088 1 97.75 100 LEU B O 1
ATOM 1605 N N . ARG B 1 101 ? -2.416 -11.703 2.021 1 96.81 101 ARG B N 1
ATOM 1606 C CA . ARG B 1 101 ? -1.072 -12.078 2.453 1 96.81 101 ARG B CA 1
ATOM 1607 C C . ARG B 1 101 ? -0.869 -13.586 2.379 1 96.81 101 ARG B C 1
ATOM 1609 O O . ARG B 1 101 ? 0.21 -14.055 2.012 1 96.81 101 ARG B O 1
ATOM 1616 N N . GLY B 1 102 ? -1.904 -14.352 2.705 1 95.69 102 GLY B N 1
ATOM 1617 C CA . GLY B 1 102 ? -1.863 -15.797 2.551 1 95.69 102 GLY B CA 1
ATOM 1618 C C . GLY B 1 102 ? -1.734 -16.234 1.104 1 95.69 102 GLY B C 1
ATOM 1619 O O . GLY B 1 102 ? -0.978 -17.172 0.797 1 95.69 102 GLY B O 1
ATOM 1620 N N . VAL B 1 103 ? -2.408 -15.664 0.231 1 94.88 103 VAL B N 1
ATOM 1621 C CA . VAL B 1 103 ? -2.342 -15.969 -1.195 1 94.88 103 VAL B CA 1
ATOM 1622 C C . VAL B 1 103 ? -0.921 -15.727 -1.706 1 94.88 103 VAL B C 1
ATOM 1624 O O . VAL B 1 103 ? -0.379 -16.547 -2.451 1 94.88 103 VAL B O 1
ATOM 1627 N N . LEU B 1 104 ? -0.334 -14.609 -1.341 1 93.94 104 LEU B N 1
ATOM 1628 C CA . LEU B 1 104 ? 1.026 -14.289 -1.759 1 93.94 104 LEU B CA 1
ATOM 1629 C C . LEU B 1 104 ? 2.014 -15.328 -1.234 1 93.94 104 LEU B C 1
ATOM 1631 O O . LEU B 1 104 ? 2.926 -15.742 -1.954 1 93.94 104 LEU B O 1
ATOM 1635 N N . SER B 1 105 ? 1.837 -15.688 0.035 1 93 105 SER B N 1
ATOM 1636 C CA . SER B 1 105 ? 2.713 -16.688 0.635 1 93 105 SER B CA 1
ATOM 1637 C C . SER B 1 105 ? 2.645 -18.016 -0.121 1 93 105 SER B C 1
ATOM 1639 O O . SER B 1 105 ? 3.666 -18.656 -0.334 1 93 105 SER B O 1
ATOM 1641 N N . GLU B 1 106 ? 1.485 -18.453 -0.491 1 90.94 106 GLU B N 1
ATOM 1642 C CA . GLU B 1 106 ? 1.312 -19.688 -1.265 1 90.94 106 GLU B CA 1
ATOM 1643 C C . GLU B 1 106 ? 1.952 -19.562 -2.645 1 90.94 106 GLU B C 1
ATOM 1645 O O . GLU B 1 106 ? 2.568 -20.516 -3.135 1 90.94 106 GLU B O 1
ATOM 1650 N N . PHE B 1 107 ? 1.792 -18.469 -3.223 1 89.81 107 PHE B N 1
ATOM 1651 C CA . PHE B 1 107 ? 2.412 -18.219 -4.52 1 89.81 107 PHE B CA 1
ATOM 1652 C C . PHE B 1 107 ? 3.93 -18.312 -4.418 1 89.81 107 PHE B C 1
ATOM 1654 O O . PHE B 1 107 ? 4.582 -18.922 -5.277 1 89.81 107 PHE B O 1
ATOM 1661 N N . ALA B 1 108 ? 4.496 -17.641 -3.477 1 85.81 108 ALA B N 1
ATOM 1662 C CA . ALA B 1 108 ? 5.945 -17.609 -3.301 1 85.81 108 ALA B CA 1
ATOM 1663 C C . ALA B 1 108 ? 6.512 -19 -3.039 1 85.81 108 ALA B C 1
ATOM 1665 O O . ALA B 1 108 ? 7.656 -19.281 -3.387 1 85.81 108 ALA B O 1
ATOM 1666 N N . LYS B 1 109 ? 5.746 -19.781 -2.432 1 84.38 109 LYS B N 1
ATOM 1667 C CA . LYS B 1 109 ? 6.176 -21.156 -2.182 1 84.38 109 LYS B CA 1
ATOM 1668 C C . LYS B 1 109 ? 6.215 -21.969 -3.477 1 84.38 109 LYS B C 1
ATOM 1670 O O . LYS B 1 109 ? 7.086 -22.828 -3.652 1 84.38 109 LYS B O 1
ATOM 1675 N N . GLN B 1 110 ? 5.246 -21.734 -4.293 1 72.75 110 GLN B N 1
ATOM 1676 C CA . GLN B 1 110 ? 5.172 -22.438 -5.562 1 72.75 110 GLN B CA 1
ATOM 1677 C C . GLN B 1 110 ? 6.227 -21.938 -6.543 1 72.75 110 GLN B C 1
ATOM 1679 O O . GLN B 1 110 ? 6.754 -22.703 -7.352 1 72.75 110 GLN B O 1
ATOM 1684 N N . GLY B 1 111 ? 6.277 -20.672 -6.82 1 57.56 111 GLY B N 1
ATOM 1685 C CA . GLY B 1 111 ? 7.223 -20.125 -7.777 1 57.56 111 GLY B CA 1
ATOM 1686 C C . GLY B 1 111 ? 8.664 -20.219 -7.32 1 57.56 111 GLY B C 1
ATOM 1687 O O . GLY B 1 111 ? 9.594 -20.016 -8.109 1 57.56 111 GLY B O 1
ATOM 1688 N N . GLY B 1 112 ? 8.992 -20 -6.047 1 45.09 112 GLY B N 1
ATOM 1689 C CA . GLY B 1 112 ? 10.359 -20.312 -5.641 1 45.09 112 GLY B CA 1
ATOM 1690 C C . GLY B 1 112 ? 10.773 -21.719 -5.988 1 45.09 112 GLY B C 1
ATOM 1691 O O . GLY B 1 112 ? 11.938 -22.094 -5.812 1 45.09 112 GLY B O 1
ATOM 1692 N N . GLN B 1 113 ? 9.922 -22.672 -6.172 1 34.69 113 GLN B N 1
ATOM 1693 C CA . GLN B 1 113 ? 10.391 -24 -6.555 1 34.69 113 GLN B CA 1
ATOM 1694 C C . GLN B 1 113 ? 10.672 -24.078 -8.055 1 34.69 113 GLN B C 1
ATOM 1696 O O . GLN B 1 113 ? 10.047 -23.359 -8.844 1 34.69 113 GLN B O 1
#

Radius of gyration: 23.81 Å; Cα contacts (8 Å, |Δi|>4): 175; chains: 2; bounding box: 46×82×88 Å

Sequence (226 aa):
MRTLFLALALSLAAASPAAAASFACAKAETPDEKTICDTRALNDLDVEMAVRFDILKDLLPMGNRTKMQDDQEAWLKDRRACGADVACLTAAYEGRLKVLRGVLSEFAKQGGQMRTLFLALALSLAAASPAAAASFACAKAETPDEKTICDTRALNDLDVEMAVRFDILKDLLPMGNRTKMQDDQEAWLKDRRACGADVACLTAAYEGRLKVLRGVLSEFAKQGGQ

Nearest PDB structures (foldseek):
  5f4y-assembly1_B  TM=3.804E-01  e=8.414E+00  Homo sapiens
  5f4y-assembly1_B  TM=3.499E-01  e=7.043E+00  Homo sapiens

In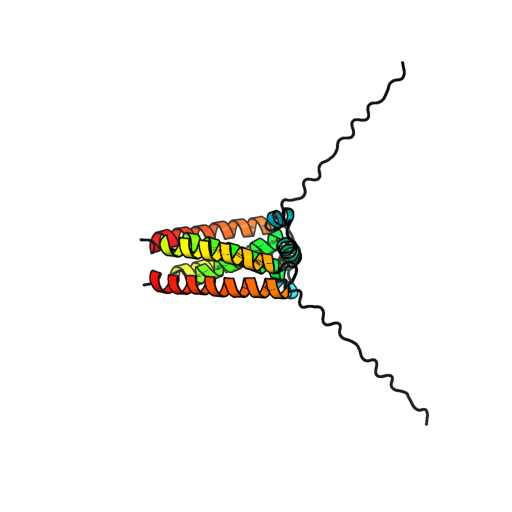terPro domains:
  IPR009739 Lysozyme inhibitor LprI-like, N-terminal [PF07007] (25-90)
  IPR052755 Lysozyme Inhibitor LprI [PTHR37549] (6-111)

pLDDT: mean 82.83, std 22.48, range [32.03, 98.88]

Solvent-accessible surface area (backbone atoms only — not comparable to full-atom values): 12850 Å² total; per-residue (Å²): 133,84,79,76,78,78,78,79,80,79,79,78,77,77,76,70,74,78,66,48,36,66,78,59,51,83,62,41,80,48,54,26,46,42,41,28,62,75,28,63,32,47,37,41,49,50,45,43,47,52,49,55,51,53,53,45,57,67,64,41,57,69,73,61,32,52,52,51,50,54,54,47,55,56,46,52,52,56,41,50,72,31,33,65,40,62,68,53,40,50,49,47,48,54,54,52,46,52,52,53,55,49,53,51,53,55,47,45,58,56,56,74,94,133,84,82,78,79,80,80,81,81,81,80,79,77,77,76,71,76,79,39,66,57,35,55,60,46,75,62,40,80,48,54,27,47,42,40,28,63,74,27,53,35,48,36,50,49,50,44,44,46,52,50,53,52,53,51,45,56,69,63,44,57,69,73,60,33,52,53,50,50,53,53,48,57,55,46,53,51,57,40,49,72,33,33,65,38,62,68,52,39,50,50,48,47,53,55,52,48,52,52,53,53,49,53,50,52,55,46,44,59,56,56,73,98

Foldseek 3Di:
DPPPPPPPPPPPPPPPPPPPPPPVQVVQDFQLSVLCSVDVVSVVLVVVVVVLLVVCCVQDPPVVNVVLVVVVVVLVVQSRVCRNPPVSNVVSSVVNVVVSVVVVVVSCVVVVD/DPPPPPPPPPPPPPPDPPPVLCVVLVVQDFQLSVLCNVDVVSVVLVVVVVVLLVVCCVQDPPVVNVVLVVVVVVLVVQSRVCRNPPVSNVVSSVVNVVVSVVVVVVSCVVVVD

Secondary structure (DSSP, 8-state):
--------------------S-HHHHT--SHHHHHHHH-HHHHHHHHHHHHHHHHHHHHS-HHHHHHHHHHHHHHHHHHHHTTT-HHHHHHHHHHHHHHHHHHHHHHHHHH--/-------------------TTTHHHHT--SHHHHHHHH-HHHHHHHHHHHHHHHHHHHHS-HHHHHHHHHHHHHHHHHHHHTTT-HHHHHHHHHHHHHHHHHHHHHHHHHH--